Protein AF-A0A1F3LH14-F1 (afdb_monomer_lite)

Secondary structure (DSSP, 8-state):
-PPTTEEE-SS----GGGTT-EEEETT-S-EEEEEEEEETTEEEETT--S--B-TT--EEEE--EEEPPTTEEEEEEEESSSBPEEE-HHHHHHH-TT---EESS--EEEEEEE-TTS-EEEEEESEESS----EEEEEEPPPP--TTPPPSS-HHHHHHHHHHHHHHHHHHHSTTSSHHHHHHHHHHHHHHHHHHHHHHHHHHT--TTS---TT------S--HHHHTT---

Radius of gyration: 28.18 Å; chains: 1; bounding box: 80×40×72 Å

Structure (mmCIF, N/CA/C/O backbone):
data_AF-A0A1F3LH14-F1
#
_entry.id   AF-A0A1F3LH14-F1
#
loop_
_atom_site.group_PDB
_atom_site.id
_atom_site.type_symbol
_atom_site.label_atom_id
_atom_site.label_alt_id
_atom_site.label_comp_id
_atom_site.label_asym_id
_atom_site.label_entity_id
_atom_site.label_seq_id
_atom_site.pdbx_PDB_ins_code
_atom_site.Cartn_x
_atom_site.Cartn_y
_atom_site.Cartn_z
_atom_site.occupancy
_atom_site.B_iso_or_equiv
_atom_site.auth_seq_id
_atom_site.auth_comp_id
_atom_site.auth_asym_id
_atom_site.auth_atom_id
_atom_site.pdbx_PDB_model_num
ATOM 1 N N . MET A 1 1 ? -10.712 -23.145 33.047 1.00 44.19 1 MET A N 1
ATOM 2 C CA . MET A 1 1 ? -10.215 -21.808 33.429 1.00 44.19 1 MET A CA 1
ATOM 3 C C . MET A 1 1 ? -9.731 -21.157 32.157 1.00 44.19 1 MET A C 1
ATOM 5 O O . MET A 1 1 ? -8.928 -21.778 31.473 1.00 44.19 1 MET A O 1
ATOM 9 N N . ASN A 1 2 ? -10.246 -19.980 31.824 1.00 49.81 2 ASN A N 1
ATOM 10 C CA . ASN A 1 2 ? -9.770 -19.242 30.660 1.00 49.81 2 ASN A CA 1
ATOM 11 C C . ASN A 1 2 ? -8.384 -18.666 30.975 1.00 49.81 2 ASN A C 1
ATOM 13 O O . ASN A 1 2 ? -8.122 -18.280 32.116 1.00 49.81 2 ASN A O 1
ATOM 17 N N . ALA A 1 3 ? -7.484 -18.667 29.992 1.00 57.12 3 ALA A N 1
ATOM 18 C CA . ALA A 1 3 ? -6.148 -18.106 30.157 1.00 57.12 3 ALA A CA 1
ATOM 19 C C . ALA A 1 3 ? -6.234 -16.582 30.372 1.00 57.12 3 ALA A C 1
ATOM 21 O O . ALA A 1 3 ? -7.184 -15.936 29.914 1.00 57.12 3 ALA A O 1
ATOM 22 N N . ALA A 1 4 ? -5.248 -15.997 31.059 1.00 65.50 4 ALA A N 1
ATOM 23 C CA . ALA A 1 4 ? -5.100 -14.541 31.129 1.00 65.50 4 ALA A CA 1
ATOM 24 C C . ALA A 1 4 ? -5.158 -13.939 29.710 1.00 65.50 4 ALA A C 1
ATOM 26 O O . ALA A 1 4 ? -4.601 -14.515 28.778 1.00 65.50 4 ALA A O 1
ATOM 27 N N . GLY A 1 5 ? -5.889 -12.834 29.536 1.00 70.38 5 GLY A N 1
ATOM 28 C CA . GLY A 1 5 ? -6.085 -12.208 28.219 1.00 70.38 5 GLY A CA 1
ATOM 29 C C . GLY A 1 5 ? -7.280 -12.706 27.416 1.00 70.38 5 GLY A C 1
ATOM 30 O O . GLY A 1 5 ? -7.498 -12.231 26.304 1.00 70.38 5 GLY A O 1
ATOM 31 N N . THR A 1 6 ? -8.079 -13.620 27.965 1.00 83.94 6 THR A N 1
ATOM 32 C CA . THR A 1 6 ? -9.316 -14.060 27.313 1.00 83.94 6 THR A CA 1
ATOM 33 C C . THR A 1 6 ? -10.402 -12.993 27.422 1.00 83.94 6 THR A C 1
ATOM 35 O O . THR A 1 6 ? -10.721 -12.538 28.524 1.00 83.94 6 THR A O 1
ATOM 38 N N . VAL A 1 7 ? -11.020 -12.648 26.291 1.00 82.50 7 VAL A N 1
ATOM 39 C CA . VAL A 1 7 ? -12.193 -11.771 26.227 1.00 82.50 7 VAL A CA 1
ATOM 40 C C . VAL A 1 7 ? -13.410 -12.563 25.784 1.00 82.50 7 VAL A C 1
ATOM 42 O O . VAL A 1 7 ? -13.417 -13.144 24.701 1.00 82.50 7 VAL A O 1
ATOM 45 N N . THR A 1 8 ? -14.456 -12.547 26.616 1.00 86.00 8 THR A N 1
ATOM 46 C CA . THR A 1 8 ? -15.746 -13.165 26.287 1.00 86.00 8 THR A CA 1
ATOM 47 C C . THR A 1 8 ? -16.722 -12.109 25.769 1.00 86.00 8 THR A C 1
ATOM 49 O O . THR A 1 8 ? -17.137 -11.207 26.498 1.00 86.00 8 THR A O 1
ATOM 52 N N . GLY A 1 9 ? -17.090 -12.214 24.495 1.00 77.75 9 GLY A N 1
ATOM 53 C CA . GLY A 1 9 ? -18.024 -11.316 23.828 1.00 77.75 9 GLY A CA 1
ATOM 54 C C . GLY A 1 9 ? -19.474 -11.686 24.124 1.00 77.75 9 GLY A C 1
ATOM 55 O O . GLY A 1 9 ? -19.865 -12.842 23.993 1.00 77.75 9 GLY A O 1
ATOM 56 N N . VAL A 1 10 ? -20.287 -10.689 24.477 1.00 78.12 10 VAL A N 1
ATOM 57 C CA . VAL A 1 10 ? -21.748 -10.816 24.561 1.00 78.12 10 VAL A CA 1
ATOM 58 C C . VAL A 1 10 ? -22.343 -9.906 23.494 1.00 78.12 10 VAL A C 1
ATOM 60 O O . VAL A 1 10 ? -22.110 -8.703 23.518 1.00 78.12 10 VAL A O 1
ATOM 63 N N . GLY A 1 11 ? -23.063 -10.478 22.527 1.00 73.62 11 GLY A N 1
ATOM 64 C CA . GLY A 1 11 ? -23.679 -9.723 21.424 1.00 73.62 11 GLY A CA 1
ATOM 65 C C . GLY A 1 11 ? -22.763 -9.416 20.229 1.00 73.62 11 GLY A C 1
ATOM 66 O O . GLY A 1 11 ? -23.258 -8.984 19.194 1.00 73.62 11 GLY A O 1
ATOM 67 N N . THR A 1 12 ? -21.464 -9.707 20.318 1.00 79.12 12 THR A N 1
ATOM 68 C CA . THR A 1 12 ? -20.528 -9.649 19.182 1.00 79.12 12 THR A CA 1
ATOM 69 C C . THR A 1 12 ? -20.149 -11.061 18.770 1.00 79.12 12 THR A C 1
ATOM 71 O O . THR A 1 12 ? -19.721 -11.854 19.605 1.00 79.12 12 THR A O 1
ATOM 74 N N . THR A 1 13 ? -20.262 -11.361 17.477 1.00 87.00 13 THR A N 1
ATOM 75 C CA . THR A 1 13 ? -19.714 -12.595 16.904 1.00 87.00 13 THR A CA 1
ATOM 76 C C . THR A 1 13 ? -18.287 -12.324 16.444 1.00 87.00 13 THR A C 1
ATOM 78 O O . THR A 1 13 ? -18.076 -11.650 15.433 1.00 87.00 13 THR A O 1
ATOM 81 N N . PHE A 1 14 ? -17.301 -12.821 17.187 1.00 88.12 14 PHE A N 1
ATOM 82 C CA . PHE A 1 14 ? -15.911 -12.781 16.749 1.00 88.12 14 PHE A CA 1
ATOM 83 C C . PHE A 1 14 ? -15.700 -13.714 15.555 1.00 88.12 14 PHE A C 1
ATOM 85 O O . PHE A 1 14 ? -16.352 -14.754 15.422 1.00 88.12 14 PHE A O 1
ATOM 92 N N . THR A 1 15 ? -14.750 -13.360 14.696 1.00 89.00 15 THR A N 1
ATOM 93 C CA . THR A 1 15 ? -14.341 -14.180 13.552 1.00 89.00 15 THR A CA 1
ATOM 94 C C . THR A 1 15 ? -12.822 -14.280 13.497 1.00 89.00 15 THR A C 1
ATOM 96 O O . THR A 1 15 ? -12.115 -13.411 14.010 1.00 89.00 15 THR A O 1
ATOM 99 N N . SER A 1 16 ? -12.298 -15.309 12.829 1.00 86.38 16 SER A N 1
ATOM 100 C CA . SER A 1 16 ? -10.851 -15.471 12.619 1.00 86.38 16 SER A CA 1
ATOM 101 C C . SER A 1 16 ? -10.212 -14.276 11.897 1.00 86.38 16 SER A C 1
ATOM 103 O O . SER A 1 16 ? -9.054 -13.955 12.141 1.00 86.38 16 SER A O 1
ATOM 105 N N . ALA A 1 17 ? -10.981 -13.541 11.086 1.00 81.31 17 ALA A N 1
ATOM 106 C CA . ALA A 1 17 ? -10.546 -12.315 10.409 1.00 81.31 17 ALA A CA 1
ATOM 107 C C . ALA A 1 17 ? -10.342 -11.103 11.348 1.00 81.31 17 ALA A C 1
ATOM 109 O O . ALA A 1 17 ? -9.963 -10.015 10.895 1.00 81.31 17 ALA A O 1
ATOM 110 N N . MET A 1 18 ? -10.652 -11.247 12.639 1.00 82.88 18 MET A N 1
ATOM 111 C CA . MET A 1 18 ? -10.385 -10.230 13.658 1.00 82.88 18 MET A CA 1
ATOM 112 C C . MET A 1 18 ? -9.008 -10.379 14.311 1.00 82.88 18 MET A C 1
ATOM 114 O O . MET A 1 18 ? -8.564 -9.434 14.956 1.00 82.88 18 MET A O 1
ATOM 118 N N . VAL A 1 19 ? -8.313 -11.502 14.110 1.00 84.69 19 VAL A N 1
ATOM 119 C CA . VAL A 1 19 ? -6.920 -11.673 14.551 1.00 84.69 19 VAL A CA 1
ATOM 120 C C . VAL A 1 19 ? -6.024 -10.614 13.891 1.00 84.69 19 VAL A C 1
ATOM 122 O O . VAL A 1 19 ? -6.185 -10.299 12.709 1.00 84.69 19 VAL A O 1
ATOM 125 N N . GLY A 1 20 ? -5.123 -10.015 14.671 1.00 77.50 20 GLY A N 1
ATOM 126 C CA . GLY A 1 20 ? -4.257 -8.901 14.270 1.00 77.50 20 GLY A CA 1
ATOM 127 C C . GLY A 1 20 ? -4.924 -7.519 14.297 1.00 77.50 20 GLY A C 1
ATOM 128 O O . GLY A 1 20 ? -4.290 -6.517 13.960 1.00 77.50 20 GLY A O 1
ATOM 129 N N . ARG A 1 21 ? -6.207 -7.424 14.675 1.00 82.06 21 ARG A N 1
ATOM 130 C CA . ARG A 1 21 ? -6.846 -6.134 14.991 1.00 82.06 21 ARG A CA 1
ATOM 131 C C . ARG A 1 21 ? -6.502 -5.713 16.414 1.00 82.06 21 ARG A C 1
ATOM 133 O O . ARG A 1 21 ? -6.116 -6.537 17.233 1.00 82.06 21 ARG A O 1
ATOM 140 N N . TRP A 1 22 ? -6.685 -4.436 16.715 1.00 80.38 22 TRP A N 1
ATOM 141 C CA . TRP A 1 22 ? -6.493 -3.896 18.054 1.00 80.38 22 TRP A CA 1
ATOM 142 C C . TRP A 1 22 ? -7.828 -3.803 18.781 1.00 80.38 22 TRP A C 1
ATOM 144 O O . TRP A 1 22 ? -8.860 -3.483 18.191 1.00 80.38 22 TRP A O 1
ATOM 154 N N . MET A 1 23 ? -7.804 -4.096 20.073 1.00 80.69 23 MET A N 1
ATOM 155 C CA . MET A 1 23 ? -8.953 -4.053 20.956 1.00 80.69 23 MET A CA 1
ATOM 156 C C . MET A 1 23 ? -8.662 -3.136 22.136 1.00 80.69 23 MET A C 1
ATOM 158 O O . MET A 1 23 ? -7.618 -3.247 22.782 1.00 80.69 23 MET A O 1
ATOM 162 N N . ARG A 1 24 ? -9.616 -2.259 22.443 1.00 79.25 24 ARG A N 1
ATOM 163 C CA . ARG A 1 24 ? -9.658 -1.507 23.697 1.00 79.25 24 ARG A CA 1
ATOM 164 C C . ARG A 1 24 ? -10.790 -2.045 24.554 1.00 79.25 24 ARG A C 1
ATOM 166 O O . ARG A 1 24 ? -11.940 -2.062 24.121 1.00 79.25 24 ARG A O 1
ATOM 173 N N . VAL A 1 25 ? -10.461 -2.456 25.770 1.00 79.06 25 VAL A N 1
ATOM 174 C CA . VAL A 1 25 ? -11.436 -2.877 26.782 1.00 79.06 25 VAL A CA 1
ATOM 175 C C . VAL A 1 25 ? -11.836 -1.642 27.593 1.00 79.06 25 VAL A C 1
ATOM 177 O O . VAL A 1 25 ? -10.966 -0.854 27.941 1.00 79.06 25 VAL A O 1
ATOM 180 N N . TYR A 1 26 ? -13.125 -1.440 27.880 1.00 70.75 26 TYR A N 1
ATOM 181 C CA . TYR A 1 26 ? -13.679 -0.172 28.397 1.00 70.75 26 TYR A CA 1
ATOM 182 C C . TYR A 1 26 ? -12.970 0.418 29.628 1.00 70.75 26 TYR A C 1
ATOM 184 O O . TYR A 1 26 ? -12.845 1.633 29.728 1.00 70.75 26 TYR A O 1
ATOM 192 N N . TYR A 1 27 ? -12.479 -0.415 30.545 1.00 68.81 27 TYR A N 1
ATOM 193 C CA . TYR A 1 27 ? -11.768 0.035 31.749 1.00 68.81 27 TYR A CA 1
ATOM 194 C C . TYR A 1 27 ? -10.245 0.162 31.567 1.00 68.81 27 TYR A C 1
ATOM 196 O O . TYR A 1 27 ? -9.528 0.371 32.543 1.00 68.81 27 TYR A O 1
ATOM 204 N N . SER A 1 28 ? -9.735 0.008 30.344 1.00 69.69 28 SER A N 1
ATOM 205 C CA . SER A 1 28 ? -8.315 0.119 30.029 1.00 69.69 28 SER A CA 1
ATOM 206 C C . SER A 1 28 ? -8.067 1.195 28.975 1.00 69.69 28 SER A C 1
ATOM 208 O O . SER A 1 28 ? -8.684 1.227 27.906 1.00 69.69 28 SER A O 1
ATOM 210 N N . ASP A 1 29 ? -7.112 2.074 29.263 1.00 65.88 29 ASP A N 1
ATOM 211 C CA . ASP A 1 29 ? -6.549 2.989 28.266 1.00 65.88 29 ASP A CA 1
ATOM 212 C C . ASP A 1 29 ? -5.503 2.302 27.380 1.00 65.88 29 ASP A C 1
ATOM 214 O O . ASP A 1 29 ? -5.062 2.873 26.382 1.00 65.88 29 ASP A O 1
ATOM 218 N N . ALA A 1 30 ? -5.129 1.063 27.715 1.00 70.06 30 ALA A N 1
ATOM 219 C CA . ALA A 1 30 ? -4.245 0.251 26.903 1.00 70.06 30 ALA A CA 1
ATOM 220 C C . ALA A 1 30 ? -5.016 -0.468 25.787 1.00 70.06 30 ALA A C 1
ATOM 222 O O . ALA A 1 30 ? -6.167 -0.888 25.939 1.00 70.06 30 ALA A O 1
ATOM 223 N N . ILE A 1 31 ? -4.334 -0.614 24.655 1.00 76.12 31 ILE A N 1
ATOM 224 C CA . ILE A 1 31 ? -4.809 -1.336 23.480 1.00 76.12 31 ILE A CA 1
ATOM 225 C C . ILE A 1 31 ? -4.038 -2.642 23.361 1.00 76.12 31 ILE A C 1
ATOM 227 O O . ILE A 1 31 ? -2.836 -2.694 23.624 1.00 76.12 31 ILE A O 1
ATOM 231 N N . PHE A 1 32 ? -4.734 -3.693 22.954 1.00 79.94 32 PHE A N 1
ATOM 232 C CA . PHE A 1 32 ? -4.162 -5.026 22.858 1.00 79.94 32 PHE A CA 1
ATOM 233 C C . PHE A 1 32 ? -4.477 -5.616 21.495 1.00 79.94 32 PHE A C 1
ATOM 235 O O . PHE A 1 32 ? -5.596 -5.497 21.000 1.00 79.94 32 PHE A O 1
ATOM 242 N N . GLU A 1 33 ? -3.481 -6.233 20.876 1.00 83.12 33 GLU A N 1
ATOM 243 C CA . GLU A 1 33 ? -3.672 -6.962 19.628 1.00 83.12 33 GLU A CA 1
ATOM 244 C C . GLU A 1 33 ? -4.496 -8.226 19.910 1.00 83.12 33 GLU A C 1
ATOM 246 O O . GLU A 1 33 ? -4.251 -8.925 20.892 1.00 83.12 33 GLU A O 1
ATOM 251 N N . ILE A 1 34 ? -5.473 -8.532 19.063 1.00 86.56 34 ILE A N 1
ATOM 252 C CA . ILE A 1 34 ? -6.178 -9.813 19.079 1.00 86.56 34 ILE A CA 1
ATOM 253 C C . ILE A 1 34 ? -5.211 -10.867 18.539 1.00 86.56 34 ILE A C 1
ATOM 255 O O . ILE A 1 34 ? -4.911 -10.876 17.348 1.00 86.56 34 ILE A O 1
ATOM 259 N N . ASP A 1 35 ? -4.729 -11.743 19.412 1.00 89.00 35 ASP A N 1
ATOM 260 C CA . ASP A 1 35 ? -3.714 -12.751 19.103 1.00 89.00 35 ASP A CA 1
ATOM 261 C C . ASP A 1 35 ? -4.331 -14.015 18.505 1.00 89.00 35 ASP A C 1
ATOM 263 O O . ASP A 1 35 ? -3.910 -14.496 17.458 1.00 89.00 35 ASP A O 1
ATOM 267 N N . THR A 1 36 ? -5.369 -14.543 19.160 1.00 88.44 36 THR A N 1
ATOM 268 C CA . THR A 1 36 ? -5.982 -15.820 18.778 1.00 88.44 36 THR A CA 1
ATOM 269 C C . THR A 1 36 ? -7.502 -15.718 18.758 1.00 88.44 36 THR A C 1
ATOM 271 O O . THR A 1 36 ? -8.120 -15.156 19.662 1.00 88.44 36 THR A O 1
ATOM 274 N N . TYR A 1 37 ? -8.114 -16.296 17.722 1.00 89.69 37 TYR A N 1
ATOM 275 C CA . TYR A 1 37 ? -9.547 -16.567 17.671 1.00 89.69 37 TYR A CA 1
ATOM 276 C C . TYR A 1 37 ? -9.824 -17.950 18.264 1.00 89.69 37 TYR A C 1
ATOM 278 O O . TYR A 1 37 ? -9.394 -18.954 17.698 1.00 89.69 37 TYR A O 1
ATOM 286 N N . THR A 1 38 ? -10.540 -17.996 19.387 1.00 89.44 38 THR A N 1
ATOM 287 C CA . THR A 1 38 ? -10.850 -19.248 20.098 1.00 89.44 38 THR A CA 1
ATOM 288 C C . THR A 1 38 ? -12.257 -19.745 19.761 1.00 89.44 38 THR A C 1
ATOM 290 O O . THR A 1 38 ? -12.504 -20.947 19.711 1.00 89.44 38 THR A O 1
ATOM 293 N N . GLY A 1 39 ? -13.183 -18.829 19.473 1.00 88.06 39 GLY A N 1
ATOM 294 C CA . GLY A 1 39 ? -14.539 -19.148 19.042 1.00 88.06 39 GLY A CA 1
ATOM 295 C C . GLY A 1 39 ? -15.388 -17.899 18.825 1.00 88.06 39 GLY A C 1
ATOM 296 O O . GLY A 1 39 ? -14.959 -16.778 19.079 1.00 88.06 39 GLY A O 1
ATOM 297 N N . ALA A 1 40 ? -16.629 -18.079 18.368 1.00 88.44 40 ALA A N 1
ATOM 298 C CA . ALA A 1 40 ? -17.541 -16.973 18.050 1.00 88.44 40 ALA A CA 1
ATOM 299 C C . ALA A 1 40 ? -17.770 -15.992 19.217 1.00 88.44 40 ALA A C 1
ATOM 301 O O . ALA A 1 40 ? -18.090 -14.830 18.988 1.00 88.44 40 ALA A O 1
ATOM 302 N N . THR A 1 41 ? -17.583 -16.441 20.456 1.00 87.38 41 THR A N 1
ATOM 303 C CA . THR A 1 41 ? -17.760 -15.645 21.676 1.00 87.38 41 THR A CA 1
ATOM 304 C C . THR A 1 41 ? -16.455 -15.393 22.422 1.00 87.38 41 THR A C 1
ATOM 306 O O . THR A 1 41 ? -16.494 -14.778 23.482 1.00 87.38 41 THR A O 1
ATOM 309 N N . GLU A 1 42 ? -15.308 -15.856 21.915 1.00 87.94 42 GLU A N 1
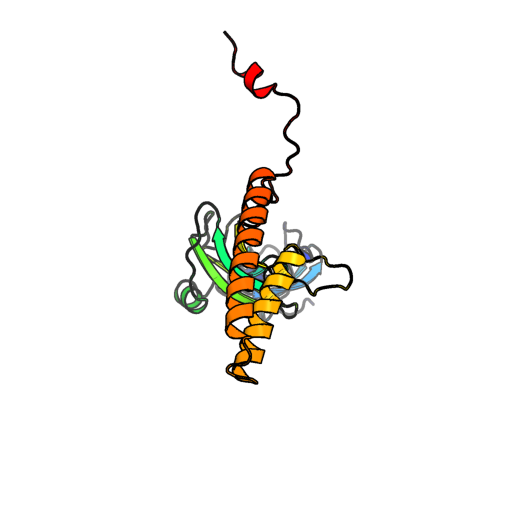ATOM 310 C CA . GLU A 1 42 ? -14.050 -15.826 22.661 1.00 87.94 42 GLU A CA 1
ATOM 311 C C . GLU A 1 42 ? -12.827 -15.554 21.777 1.00 87.94 42 GLU A C 1
ATOM 313 O O . GLU A 1 42 ? -12.606 -16.202 20.750 1.00 87.94 42 GLU A O 1
ATOM 318 N N . ILE A 1 43 ? -12.002 -14.608 22.219 1.00 89.56 43 ILE A N 1
ATOM 319 C CA . ILE A 1 43 ? -10.705 -14.270 21.625 1.00 89.56 43 ILE A CA 1
ATOM 320 C C . ILE A 1 43 ? -9.655 -14.096 22.723 1.00 89.56 43 ILE A C 1
ATOM 322 O O . ILE A 1 43 ? -9.988 -13.801 23.873 1.00 89.56 43 ILE A O 1
ATOM 326 N N . LEU A 1 44 ? -8.386 -14.234 22.353 1.00 89.06 44 LEU A N 1
ATOM 327 C CA . LEU A 1 44 ? -7.244 -14.002 23.229 1.00 89.06 44 LEU A CA 1
ATOM 328 C C . LEU A 1 44 ? -6.504 -12.729 22.813 1.00 89.06 44 LEU A C 1
ATOM 330 O O . LEU A 1 44 ? -6.231 -12.526 21.630 1.00 89.06 44 LEU A O 1
ATOM 334 N N . LEU A 1 45 ? -6.163 -11.890 23.787 1.00 86.31 45 LEU A N 1
ATOM 335 C CA . LEU A 1 45 ? -5.383 -10.672 23.595 1.00 86.31 45 LEU A CA 1
ATOM 336 C C . LEU A 1 45 ? -3.890 -10.913 23.825 1.00 86.31 45 LEU A C 1
ATOM 338 O O . LEU A 1 45 ? -3.477 -11.477 24.839 1.00 86.31 45 LEU A O 1
ATOM 342 N N . LYS A 1 46 ? -3.068 -10.404 22.911 1.00 83.62 46 LYS A N 1
ATOM 343 C CA . LYS A 1 46 ? -1.612 -10.426 23.007 1.00 83.62 46 LYS A CA 1
ATOM 344 C C . LYS A 1 46 ? -1.147 -9.510 24.125 1.00 83.62 46 LYS A C 1
ATOM 346 O O . LYS A 1 46 ? -1.612 -8.377 24.237 1.00 83.62 46 LYS A O 1
ATOM 351 N N . ASN A 1 47 ? -0.179 -9.974 24.911 1.00 72.94 47 ASN A N 1
ATOM 352 C CA . ASN A 1 47 ? 0.429 -9.215 26.008 1.00 72.94 47 ASN A CA 1
ATOM 353 C C . ASN A 1 47 ? -0.568 -8.717 27.080 1.00 72.94 47 ASN A C 1
ATOM 355 O O . ASN A 1 47 ? -0.195 -7.890 27.911 1.00 72.94 47 ASN A O 1
ATOM 359 N N . TRP A 1 48 ? -1.811 -9.220 27.110 1.00 76.88 48 TRP A N 1
ATOM 360 C CA . TRP A 1 48 ? -2.711 -8.992 28.238 1.00 76.88 48 TRP A CA 1
ATOM 361 C C . TRP A 1 48 ? -2.386 -9.996 29.339 1.00 76.88 48 TRP A C 1
ATOM 363 O O . TRP A 1 48 ? -2.726 -11.173 29.262 1.00 76.88 48 TRP A O 1
ATOM 373 N N . THR A 1 49 ? -1.734 -9.519 30.392 1.00 66.38 49 THR A N 1
ATOM 374 C CA . THR A 1 49 ? -1.396 -10.333 31.567 1.00 66.38 49 THR A CA 1
ATOM 375 C C . THR A 1 49 ? -2.417 -10.201 32.701 1.00 66.38 49 THR A C 1
ATOM 377 O O . THR A 1 49 ? -2.205 -10.753 33.776 1.00 66.38 49 THR A O 1
ATOM 380 N N . GLY A 1 50 ? -3.493 -9.434 32.498 1.00 64.94 50 GLY A N 1
ATOM 381 C CA . GLY A 1 50 ? -4.554 -9.234 33.485 1.00 64.94 50 GLY A CA 1
ATOM 382 C C . GLY A 1 50 ? -5.555 -10.392 33.562 1.00 64.94 50 GLY A C 1
ATOM 383 O O . GLY A 1 50 ? -5.483 -11.364 32.806 1.00 64.94 50 GLY A O 1
ATOM 384 N N . GLU A 1 51 ? -6.527 -10.253 34.464 1.00 69.62 51 GLU A N 1
ATOM 385 C CA . GLU A 1 51 ? -7.638 -11.197 34.629 1.00 69.62 51 GLU A CA 1
ATOM 386 C C . GLU A 1 51 ? -8.479 -11.339 33.348 1.00 69.62 51 GLU A C 1
ATOM 388 O O . GLU A 1 51 ? -8.420 -10.503 32.439 1.00 69.62 51 GLU A O 1
ATOM 393 N N . VAL A 1 52 ? -9.257 -12.423 33.282 1.00 69.56 52 VAL A N 1
ATOM 394 C CA . VAL A 1 52 ? -10.236 -12.670 32.215 1.00 69.56 52 VAL A CA 1
ATOM 395 C C . VAL A 1 52 ? -11.196 -11.485 32.142 1.00 69.56 52 VAL A C 1
ATOM 397 O O . VAL A 1 52 ? -11.788 -11.098 33.150 1.00 69.56 52 VAL A O 1
ATOM 400 N N . VAL A 1 53 ? -11.377 -10.920 30.948 1.00 72.62 53 VAL A N 1
ATOM 401 C CA . VAL A 1 53 ? -12.342 -9.837 30.749 1.00 72.62 53 VAL A CA 1
ATOM 402 C C . VAL A 1 53 ? -13.745 -10.425 30.874 1.00 72.62 53 VAL A C 1
ATOM 404 O O . VAL A 1 53 ? -14.150 -11.269 30.068 1.00 72.62 53 VAL A O 1
ATOM 407 N N . ALA A 1 54 ? -14.471 -9.998 31.910 1.00 73.25 54 ALA A N 1
ATOM 408 C CA . ALA A 1 54 ? -15.790 -10.521 32.238 1.00 73.25 54 ALA A CA 1
ATOM 409 C C . ALA A 1 54 ? -16.772 -10.351 31.070 1.00 73.25 54 ALA A C 1
ATOM 411 O O . ALA A 1 54 ? -16.754 -9.338 30.360 1.00 73.25 54 ALA A O 1
ATOM 412 N N . ALA A 1 55 ? -17.663 -11.330 30.906 1.00 77.12 55 ALA A N 1
ATOM 413 C CA . ALA A 1 55 ? -18.711 -11.271 29.897 1.00 77.12 55 ALA A CA 1
ATOM 414 C C . ALA A 1 55 ? -19.576 -10.012 30.090 1.00 77.12 55 ALA A C 1
ATOM 416 O O . ALA 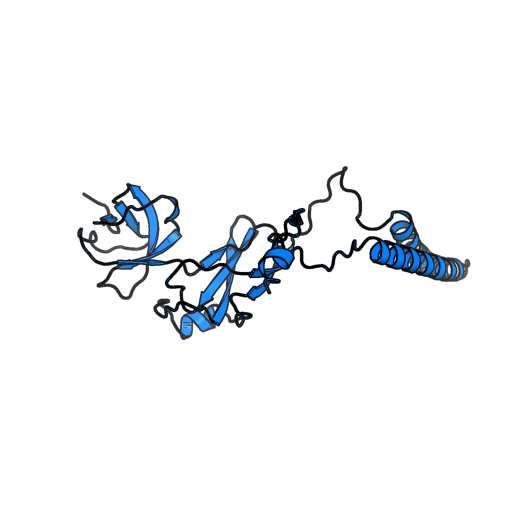A 1 55 ? -19.930 -9.656 31.213 1.00 77.12 55 ALA A O 1
ATOM 417 N N . GLY A 1 56 ? -19.908 -9.334 28.990 1.00 75.44 56 GLY A N 1
ATOM 418 C CA . GLY A 1 56 ? -20.686 -8.089 29.014 1.00 75.44 56 GLY A CA 1
ATOM 419 C C . GLY A 1 56 ? -19.859 -6.816 29.220 1.00 75.44 56 GLY A C 1
ATOM 420 O O . GLY A 1 56 ? -20.419 -5.724 29.198 1.00 75.44 56 GLY A O 1
ATOM 421 N N . THR A 1 57 ? -18.536 -6.927 29.372 1.00 81.69 57 THR A N 1
ATOM 422 C CA . THR A 1 57 ? -17.648 -5.760 29.346 1.00 81.69 57 THR A CA 1
ATOM 423 C C . THR A 1 57 ? -17.691 -5.101 27.969 1.00 81.69 57 THR A C 1
ATOM 425 O O . THR A 1 57 ? -17.471 -5.762 26.955 1.00 81.69 57 THR A O 1
ATOM 428 N N . SER A 1 58 ? -17.928 -3.790 27.930 1.00 81.38 58 SER A N 1
ATOM 429 C CA . SER A 1 58 ? -17.856 -3.006 26.697 1.00 81.38 58 SER A CA 1
ATOM 430 C C . SER A 1 58 ? -16.428 -2.979 26.149 1.00 81.38 58 SER A C 1
ATOM 432 O O . SER A 1 58 ? -15.451 -2.868 26.892 1.00 81.38 58 SER A O 1
ATOM 434 N N . TYR A 1 59 ? -16.290 -3.037 24.834 1.00 81.19 59 TYR A N 1
ATOM 435 C CA . TYR A 1 59 ? -15.004 -2.925 24.161 1.00 81.19 59 TYR A CA 1
ATOM 436 C C . TYR A 1 59 ? -15.183 -2.353 22.762 1.00 81.19 59 TYR A C 1
ATOM 438 O O . TYR A 1 59 ? -16.280 -2.371 22.202 1.00 81.19 59 TYR A O 1
ATOM 446 N N . SER A 1 60 ? -14.075 -1.915 22.179 1.00 78.31 60 SER A N 1
ATOM 447 C CA . SER A 1 60 ? -14.000 -1.489 20.787 1.00 78.31 60 SER A CA 1
ATOM 448 C C . SER A 1 60 ? -12.917 -2.287 20.079 1.00 78.31 60 SER A C 1
ATOM 450 O O . SER A 1 60 ? -11.806 -2.401 20.594 1.00 78.31 60 SER A O 1
ATOM 452 N N . ILE A 1 61 ? -13.226 -2.820 18.896 1.00 77.81 61 ILE A N 1
ATOM 453 C CA . ILE A 1 61 ? -12.254 -3.470 18.010 1.00 77.81 61 ILE A CA 1
ATOM 454 C C . ILE A 1 61 ? -12.038 -2.552 16.818 1.00 77.81 61 ILE A C 1
ATOM 456 O O . ILE A 1 61 ? -12.997 -2.152 16.159 1.00 77.81 61 ILE A O 1
ATOM 460 N N . PHE A 1 62 ? -10.789 -2.240 16.516 1.00 76.31 62 PHE A N 1
ATOM 461 C CA . PHE A 1 62 ? -10.430 -1.355 15.421 1.00 76.31 62 PHE A CA 1
ATOM 462 C C . PHE A 1 62 ? -9.123 -1.800 14.773 1.00 76.31 62 PHE A C 1
ATOM 464 O O . PHE A 1 62 ? -8.356 -2.600 15.308 1.00 76.31 62 PHE A O 1
ATOM 471 N N . LYS A 1 63 ? -8.884 -1.307 13.562 1.00 77.62 63 LYS A N 1
ATOM 472 C CA . LYS A 1 63 ? -7.663 -1.568 12.808 1.00 77.62 63 LYS A CA 1
ATOM 473 C C . LYS A 1 63 ? -6.982 -0.234 12.544 1.00 77.62 63 LYS A C 1
ATOM 475 O O . LYS A 1 63 ? -7.604 0.685 12.021 1.00 77.62 63 LYS A O 1
ATOM 480 N N . THR A 1 64 ? -5.726 -0.125 12.948 1.00 80.06 64 THR A N 1
ATOM 481 C CA . THR A 1 64 ? -4.918 1.087 12.761 1.00 80.06 64 THR A CA 1
ATOM 482 C C . THR A 1 64 ? -3.972 0.923 11.580 1.00 80.06 64 THR A C 1
ATOM 484 O O . THR A 1 64 ? -3.852 1.825 10.758 1.00 80.06 64 THR A O 1
ATOM 487 N N . ILE A 1 65 ? -3.378 -0.265 11.447 1.00 86.94 65 ILE A N 1
ATOM 488 C CA . ILE A 1 65 ? -2.439 -0.621 10.385 1.00 86.94 65 ILE A CA 1
ATOM 489 C C . ILE A 1 65 ? -3.138 -1.485 9.335 1.00 86.94 65 ILE A C 1
ATOM 491 O O . ILE A 1 65 ? -3.740 -2.514 9.643 1.00 86.94 65 ILE A O 1
ATOM 495 N N . TYR A 1 66 ? -3.024 -1.074 8.081 1.00 88.25 66 TYR A N 1
ATOM 496 C CA . TYR A 1 66 ? -3.616 -1.671 6.896 1.00 88.25 66 TYR A CA 1
ATOM 497 C C . TYR A 1 66 ? -2.514 -2.143 5.951 1.00 88.25 66 TYR A C 1
ATOM 499 O O . TYR A 1 66 ? -1.415 -1.596 5.941 1.00 88.25 66 TYR A O 1
ATOM 507 N N . ASN A 1 67 ? -2.817 -3.166 5.156 1.00 89.94 67 ASN A N 1
ATOM 508 C CA . ASN A 1 67 ? -1.930 -3.617 4.092 1.00 89.94 67 ASN A CA 1
ATOM 509 C C . ASN A 1 67 ? -2.325 -2.886 2.808 1.00 89.94 67 ASN A C 1
ATOM 511 O O . ASN A 1 67 ? -3.516 -2.791 2.506 1.00 89.94 67 ASN A O 1
ATOM 515 N N . ALA A 1 68 ? -1.339 -2.393 2.067 1.00 89.88 68 ALA A N 1
ATOM 516 C CA . ALA A 1 68 ? -1.533 -2.005 0.679 1.00 89.88 68 ALA A CA 1
ATOM 517 C C . ALA A 1 68 ? -1.753 -3.252 -0.191 1.00 89.88 68 ALA A C 1
ATOM 519 O O . ALA A 1 68 ? -1.564 -4.386 0.264 1.00 89.88 68 ALA A O 1
ATOM 520 N N . ASP A 1 69 ? -2.129 -3.038 -1.450 1.00 86.25 69 ASP A N 1
ATOM 521 C CA . ASP A 1 69 ? -2.145 -4.122 -2.428 1.00 86.25 69 ASP A CA 1
ATOM 522 C C . ASP A 1 69 ? -0.739 -4.744 -2.548 1.00 86.25 69 ASP A C 1
ATOM 524 O O . ASP A 1 69 ? 0.277 -4.041 -2.539 1.00 86.25 69 ASP A O 1
ATOM 528 N N . ALA A 1 70 ? -0.672 -6.074 -2.639 1.00 84.94 70 ALA A N 1
ATOM 529 C CA . ALA A 1 70 ? 0.584 -6.813 -2.733 1.00 84.94 70 ALA A CA 1
ATOM 530 C C . ALA A 1 70 ? 1.395 -6.456 -3.990 1.00 84.94 70 ALA A C 1
ATOM 532 O O . ALA A 1 70 ? 2.617 -6.657 -3.993 1.00 84.94 70 ALA A O 1
ATOM 533 N N . LEU A 1 71 ? 0.727 -5.909 -5.013 1.00 83.12 71 LEU A N 1
ATOM 534 C CA . LEU A 1 71 ? 1.335 -5.387 -6.228 1.00 83.12 71 LEU A CA 1
ATOM 535 C C . LEU A 1 71 ? 2.207 -4.160 -5.971 1.00 83.12 71 LEU A C 1
ATOM 537 O O . LEU A 1 71 ? 3.150 -3.960 -6.725 1.00 83.12 71 LEU A O 1
ATOM 541 N N . PHE A 1 72 ? 1.958 -3.350 -4.938 1.00 83.44 72 PHE A N 1
ATOM 542 C CA . PHE A 1 72 ? 2.771 -2.157 -4.686 1.00 83.44 72 PHE A CA 1
ATOM 543 C C . PHE A 1 72 ? 4.168 -2.517 -4.172 1.00 83.44 72 PHE A C 1
ATOM 545 O O . PHE A 1 72 ? 4.332 -3.235 -3.184 1.00 83.44 72 PHE A O 1
ATOM 552 N N . GLY A 1 73 ? 5.186 -1.985 -4.847 1.00 82.12 73 GLY A N 1
ATOM 553 C CA . GLY A 1 73 ? 6.580 -1.976 -4.407 1.00 82.12 73 GLY A CA 1
ATOM 554 C C . GLY A 1 73 ? 6.931 -0.699 -3.649 1.00 82.12 73 GLY A C 1
ATOM 555 O O . GLY A 1 73 ? 7.772 -0.735 -2.755 1.00 82.12 73 GLY A O 1
ATOM 556 N N . GLU A 1 74 ? 6.243 0.403 -3.956 1.00 86.38 74 GLU A N 1
ATOM 557 C CA . GLU A 1 74 ? 6.357 1.684 -3.257 1.00 86.38 74 GLU A CA 1
ATOM 558 C C . GLU A 1 74 ? 4.980 2.351 -3.165 1.00 86.38 74 GLU A C 1
ATOM 560 O O . GLU A 1 74 ? 4.182 2.257 -4.096 1.00 86.38 74 GLU A O 1
ATOM 565 N N . LEU A 1 75 ? 4.708 3.041 -2.052 1.00 89.44 75 LEU A N 1
ATOM 566 C CA . LEU A 1 75 ? 3.465 3.784 -1.823 1.00 89.44 75 LEU A CA 1
ATOM 567 C C . LEU A 1 75 ? 3.772 5.283 -1.709 1.00 89.44 75 LEU A C 1
ATOM 569 O O . LEU A 1 75 ? 4.522 5.711 -0.819 1.00 89.44 75 LEU A O 1
ATOM 573 N N . HIS A 1 76 ? 3.203 6.073 -2.616 1.00 88.94 76 HIS A N 1
ATOM 574 C CA . HIS A 1 76 ? 3.427 7.514 -2.700 1.00 88.94 76 HIS A CA 1
ATOM 575 C C . HIS A 1 76 ? 2.366 8.286 -1.940 1.00 88.94 76 HIS A C 1
ATOM 577 O O . HIS A 1 76 ? 2.749 9.092 -1.093 1.00 88.94 76 HIS A O 1
ATOM 583 N N . ASP A 1 77 ? 1.090 7.974 -2.182 1.00 91.69 77 ASP A N 1
ATOM 584 C CA . ASP A 1 77 ? -0.053 8.659 -1.587 1.00 91.69 77 ASP A CA 1
ATOM 585 C C . ASP A 1 77 ? -1.230 7.718 -1.314 1.00 91.69 77 ASP A C 1
ATOM 587 O O . ASP A 1 77 ? -1.385 6.653 -1.915 1.00 91.69 77 ASP A O 1
ATOM 591 N N . ILE A 1 78 ? -2.067 8.143 -0.369 1.00 92.44 78 ILE A N 1
ATOM 592 C CA . ILE A 1 78 ? -3.335 7.502 -0.027 1.00 92.44 78 ILE A CA 1
ATOM 593 C C . ILE A 1 78 ? -4.417 8.567 -0.102 1.00 92.44 78 ILE A C 1
ATOM 595 O O . ILE A 1 78 ? -4.282 9.642 0.480 1.00 92.44 78 ILE A O 1
ATOM 599 N N . ILE A 1 79 ? -5.501 8.264 -0.800 1.00 91.19 79 ILE A N 1
ATOM 600 C CA . ILE A 1 79 ? -6.588 9.190 -1.089 1.00 91.19 79 ILE A CA 1
ATOM 601 C C . ILE A 1 79 ? -7.883 8.598 -0.542 1.00 91.19 79 ILE A C 1
ATOM 603 O O . ILE A 1 79 ? -8.244 7.466 -0.855 1.00 91.19 79 ILE A O 1
ATOM 607 N N . TYR A 1 80 ? -8.608 9.377 0.258 1.00 88.25 80 TYR A N 1
ATOM 608 C CA . TYR A 1 80 ? -9.990 9.062 0.620 1.00 88.25 80 TYR A CA 1
ATOM 609 C C . TYR A 1 80 ? -10.944 9.888 -0.256 1.00 88.25 80 TYR A C 1
ATOM 611 O O . TYR A 1 80 ? -11.182 9.558 -1.416 1.00 88.25 80 TYR A O 1
ATOM 619 N N . GLN A 1 81 ? -11.430 11.010 0.276 1.00 87.25 81 GLN A N 1
ATOM 620 C CA . GLN A 1 81 ? -12.092 12.074 -0.487 1.00 87.25 81 GLN A CA 1
ATOM 621 C C . GLN A 1 81 ? -11.079 13.101 -1.006 1.00 87.25 81 GLN A C 1
ATOM 623 O O . GLN A 1 81 ? -11.271 13.703 -2.056 1.00 87.25 81 GLN A O 1
ATOM 628 N N . MET A 1 82 ? -9.988 13.278 -0.261 1.00 86.75 82 MET A N 1
ATOM 629 C CA . MET A 1 82 ? -8.836 14.100 -0.610 1.00 86.75 82 MET A CA 1
ATOM 630 C C . MET A 1 82 ? -7.556 13.316 -0.284 1.00 86.75 82 MET A C 1
ATOM 632 O O . MET A 1 82 ? -7.623 12.368 0.513 1.00 86.75 82 MET A O 1
ATOM 636 N N . PRO A 1 83 ? -6.402 13.697 -0.860 1.00 91.56 83 PRO A N 1
ATOM 637 C CA . PRO A 1 83 ? -5.117 13.126 -0.479 1.00 91.56 83 PRO A CA 1
ATOM 638 C C . PRO A 1 83 ? -4.864 13.286 1.022 1.00 91.56 83 PRO A C 1
ATOM 640 O O . PRO A 1 83 ? -4.955 14.388 1.576 1.00 91.56 83 PRO A O 1
ATOM 643 N N . LEU A 1 84 ? -4.559 12.173 1.683 1.00 95.12 84 LEU A N 1
ATOM 644 C CA . LEU A 1 84 ? -4.172 12.149 3.083 1.00 95.12 84 LEU A CA 1
ATOM 645 C C . LEU A 1 84 ? -2.747 12.680 3.219 1.00 95.12 84 LEU A C 1
ATOM 647 O O . LEU A 1 84 ? -1.861 12.385 2.417 1.00 95.12 84 LEU A O 1
ATOM 651 N N . LYS A 1 85 ? -2.482 13.431 4.283 1.00 96.38 85 LYS A N 1
ATOM 652 C CA . LYS A 1 85 ? -1.151 13.986 4.526 1.00 96.38 85 LYS A CA 1
ATOM 653 C C . LYS A 1 85 ? -0.217 12.893 5.032 1.00 96.38 85 LYS A C 1
ATOM 655 O O . LYS A 1 85 ? -0.452 12.302 6.084 1.00 96.38 85 LYS A O 1
ATOM 660 N N . LYS A 1 86 ? 0.888 12.668 4.324 1.00 95.50 86 LYS A N 1
ATOM 661 C CA . LYS A 1 86 ? 1.929 11.739 4.772 1.00 95.50 86 LYS A CA 1
ATOM 662 C C . LYS A 1 86 ? 2.628 12.269 6.029 1.00 95.50 86 LYS A C 1
ATOM 664 O O . LYS A 1 86 ? 3.128 13.397 6.058 1.00 95.50 86 LYS A O 1
ATOM 669 N N . LYS A 1 87 ? 2.685 11.443 7.070 1.00 95.62 87 LYS A N 1
ATOM 670 C CA . LYS A 1 87 ? 3.333 11.676 8.3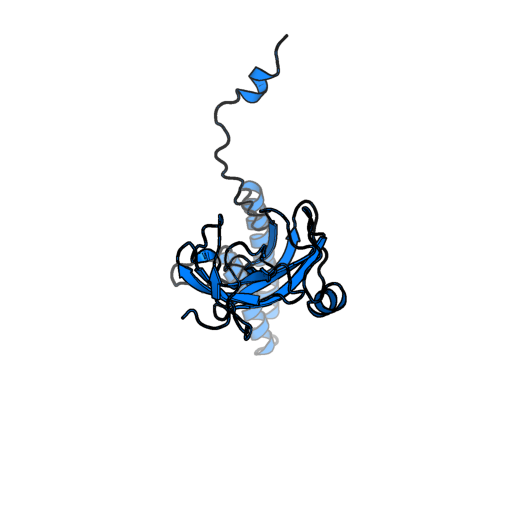66 1.00 95.62 87 LYS A CA 1
ATOM 671 C C . LYS A 1 87 ? 4.233 10.496 8.727 1.00 95.62 87 LYS A C 1
ATOM 673 O O . LYS A 1 87 ? 4.262 9.470 8.051 1.00 95.62 87 LYS A O 1
ATOM 678 N N . SER A 1 88 ? 5.007 10.652 9.797 1.00 90.38 88 SER A N 1
ATOM 679 C CA . SER A 1 88 ? 5.811 9.565 10.353 1.00 90.38 88 SER A CA 1
ATOM 680 C C . SER A 1 88 ? 5.055 8.821 11.453 1.00 90.38 88 SER A C 1
ATOM 682 O O . SER A 1 88 ? 4.252 9.405 12.177 1.00 90.38 88 SER A O 1
ATOM 684 N N . GLN A 1 89 ? 5.390 7.547 11.656 1.00 87.88 89 GLN A N 1
ATOM 685 C CA . GLN A 1 89 ? 4.930 6.765 12.812 1.00 87.88 89 GLN A CA 1
ATOM 686 C C . GLN A 1 89 ? 5.24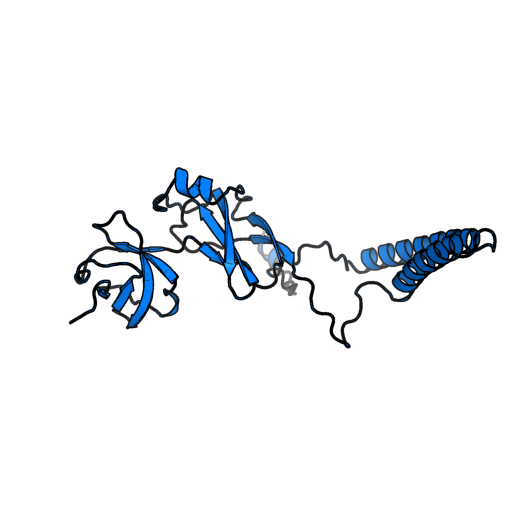7 7.457 14.147 1.00 87.88 89 GLN A C 1
ATOM 688 O O . GLN A 1 89 ? 4.422 7.502 15.055 1.00 87.88 89 GLN A O 1
ATOM 693 N N . SER A 1 90 ? 6.422 8.089 14.255 1.00 83.88 90 SER A N 1
ATOM 694 C CA . SER A 1 90 ? 6.792 8.860 15.448 1.00 83.88 90 SER A CA 1
ATOM 695 C C . SER A 1 90 ? 5.857 10.047 15.698 1.00 83.88 90 SER A C 1
ATOM 697 O O . SER A 1 90 ? 5.587 10.368 16.853 1.00 83.88 90 SER A O 1
ATOM 699 N N . TYR A 1 91 ? 5.343 10.688 14.642 1.00 89.75 91 TYR A N 1
ATOM 700 C CA . TYR A 1 91 ? 4.364 11.762 14.783 1.00 89.75 91 TYR A CA 1
ATOM 701 C C . TYR A 1 91 ? 3.057 11.238 15.384 1.00 89.75 91 TYR A C 1
ATOM 703 O O . TYR A 1 91 ? 2.597 11.793 16.379 1.00 89.75 91 TYR A O 1
ATOM 711 N N . PHE A 1 92 ? 2.517 10.130 14.867 1.00 88.31 92 PHE A N 1
ATOM 712 C CA . PHE A 1 92 ? 1.322 9.511 15.445 1.00 88.31 92 PHE A CA 1
ATOM 713 C C . PHE A 1 92 ? 1.554 9.043 16.883 1.00 88.31 92 PHE A C 1
ATOM 715 O O . PHE A 1 92 ? 0.724 9.302 17.745 1.00 88.31 92 PHE A O 1
ATOM 722 N N . ASN A 1 93 ? 2.719 8.469 17.192 1.00 84.25 93 ASN A N 1
ATOM 723 C CA . ASN A 1 93 ? 3.060 8.054 18.557 1.00 84.25 93 ASN A CA 1
ATOM 724 C C . ASN A 1 93 ? 3.173 9.217 19.549 1.00 84.25 93 ASN A C 1
ATOM 726 O O . ASN A 1 93 ? 3.029 8.991 20.743 1.00 84.25 93 ASN A O 1
ATOM 730 N N . LYS A 1 94 ? 3.438 10.443 19.083 1.00 85.75 94 LYS A N 1
ATOM 731 C CA . LYS A 1 94 ? 3.428 11.647 19.929 1.00 85.75 94 LYS A CA 1
ATOM 732 C C . LYS A 1 94 ? 2.038 12.262 20.043 1.00 85.75 94 LYS A C 1
ATOM 734 O O . LYS A 1 94 ? 1.684 12.747 21.110 1.00 85.75 94 LYS A O 1
ATOM 739 N N . LEU A 1 95 ? 1.298 12.288 18.936 1.00 88.06 95 LEU A N 1
ATOM 740 C CA . LEU A 1 95 ? -0.020 12.909 18.852 1.00 88.06 95 LEU A CA 1
ATOM 741 C C . LEU A 1 95 ? -1.082 12.078 19.575 1.00 88.06 95 LEU A C 1
ATOM 743 O O . LEU A 1 95 ? -1.900 12.619 20.309 1.00 88.06 95 LEU A O 1
ATOM 747 N N . ASP A 1 96 ? -1.064 10.772 19.338 1.00 84.06 96 ASP A N 1
ATOM 748 C CA . ASP A 1 96 ? -2.094 9.842 19.772 1.00 84.06 96 ASP A CA 1
ATOM 749 C C . ASP A 1 96 ? -1.482 8.454 20.046 1.00 84.06 96 ASP A C 1
ATOM 751 O O . ASP A 1 96 ? -1.661 7.520 19.259 1.00 84.06 96 ASP A O 1
ATOM 755 N N . PRO A 1 97 ? -0.702 8.295 21.136 1.00 78.62 97 PRO A N 1
ATOM 756 C CA . PRO A 1 97 ? 0.028 7.057 21.426 1.00 78.62 97 PRO A CA 1
ATOM 757 C C . PRO A 1 97 ? -0.871 5.815 21.494 1.00 78.62 97 PRO A C 1
ATOM 759 O O . PRO A 1 97 ? -0.445 4.727 21.120 1.00 78.62 97 PRO A O 1
ATOM 762 N N . SER A 1 98 ? -2.111 5.986 21.955 1.00 74.56 98 SER A N 1
ATOM 763 C CA . SER A 1 98 ? -3.114 4.931 22.129 1.00 74.56 98 SER A CA 1
ATOM 764 C C . SER A 1 98 ? -4.145 4.865 20.997 1.00 74.56 98 SER A C 1
ATOM 766 O O . SER A 1 98 ? -5.051 4.034 21.060 1.00 74.56 98 SER A O 1
ATOM 768 N N . ARG A 1 99 ? -3.999 5.691 19.949 1.00 80.19 99 ARG A N 1
ATOM 769 C CA . ARG A 1 99 ? -4.872 5.725 18.760 1.00 80.19 99 ARG A CA 1
ATOM 770 C C . ARG A 1 99 ? -6.355 5.909 19.110 1.00 80.19 99 ARG A C 1
ATOM 772 O O . ARG A 1 99 ? -7.226 5.235 18.565 1.00 80.19 99 ARG A O 1
ATOM 779 N N . LEU A 1 100 ? -6.634 6.810 20.053 1.00 77.69 100 LEU A N 1
ATOM 780 C CA . LEU A 1 100 ? -7.973 7.113 20.563 1.00 77.69 100 LEU A CA 1
ATOM 781 C C . LEU A 1 100 ? -8.746 8.097 19.695 1.00 77.69 100 LEU A C 1
ATOM 783 O O . LEU A 1 100 ? -9.971 8.177 19.805 1.00 77.69 100 LEU A O 1
ATOM 787 N N . SER A 1 101 ? -8.052 8.875 18.868 1.00 84.69 101 SER A N 1
ATOM 788 C CA . SER A 1 101 ? -8.710 9.783 17.949 1.00 84.69 101 SER A CA 1
ATOM 789 C C . SER A 1 101 ? -9.399 8.965 16.868 1.00 84.69 101 SER A C 1
ATOM 791 O O . SER A 1 101 ? -8.758 8.257 16.088 1.00 84.69 101 SER A O 1
ATOM 793 N N . THR A 1 102 ? -10.724 9.065 16.835 1.00 85.12 102 THR A N 1
ATOM 794 C CA . THR A 1 102 ? -11.564 8.401 15.841 1.00 85.12 102 THR A CA 1
ATOM 795 C C . THR A 1 102 ? -12.326 9.439 15.028 1.00 85.12 102 THR A C 1
ATOM 797 O O . THR A 1 102 ? -12.634 10.526 15.520 1.00 85.12 102 THR A O 1
ATOM 800 N N . GLY A 1 103 ? -12.625 9.122 13.772 1.00 83.50 103 GLY A N 1
ATOM 801 C CA . GLY A 1 103 ? -13.388 10.004 12.894 1.00 83.50 103 GLY A CA 1
ATOM 802 C C . GLY A 1 103 ? -13.862 9.284 11.640 1.00 83.50 103 GLY A C 1
ATOM 803 O O . GLY A 1 103 ? -13.290 8.278 11.245 1.00 83.50 103 GLY A O 1
ATOM 804 N N . SER A 1 104 ? -14.912 9.786 10.993 1.00 83.00 104 SER A N 1
ATOM 805 C CA . SER A 1 104 ? -15.406 9.220 9.725 1.00 83.00 104 SER A CA 1
ATOM 806 C C . SER A 1 104 ? -14.506 9.543 8.527 1.00 83.00 104 SER A C 1
ATOM 808 O O . SER A 1 104 ? -14.617 8.900 7.486 1.00 83.00 104 SER A O 1
ATOM 810 N N . SER A 1 105 ? -13.632 10.542 8.668 1.00 88.81 105 SER A N 1
ATOM 811 C CA . SER A 1 105 ? -12.768 11.042 7.601 1.00 88.81 105 SER A CA 1
ATOM 812 C C . SER A 1 105 ? -11.321 11.105 8.096 1.00 88.81 105 SER A C 1
ATOM 814 O O . SER A 1 105 ? -10.988 12.036 8.834 1.00 88.81 105 SER A O 1
ATOM 816 N N . PRO A 1 106 ? -10.458 10.137 7.730 1.00 92.12 106 PRO A N 1
ATOM 817 C CA . PRO A 1 106 ? -9.033 10.235 8.021 1.00 92.12 106 PRO A CA 1
ATOM 818 C C . PRO A 1 106 ? -8.424 11.434 7.285 1.00 92.12 106 PRO A C 1
ATOM 820 O O . PRO A 1 106 ? -8.889 11.818 6.210 1.00 92.12 106 PRO A O 1
ATOM 823 N N . THR A 1 107 ? -7.377 12.019 7.859 1.00 94.62 107 THR A N 1
ATOM 824 C CA . THR A 1 107 ? -6.679 13.196 7.313 1.00 94.62 107 THR A CA 1
ATOM 825 C C . THR A 1 107 ? -5.205 12.945 7.048 1.00 94.62 107 THR A C 1
ATOM 827 O O . THR A 1 107 ? -4.604 13.624 6.215 1.00 94.62 107 THR A O 1
ATOM 830 N N . ASP A 1 108 ? -4.620 11.971 7.738 1.00 95.19 108 ASP A N 1
ATOM 831 C CA . ASP A 1 108 ? -3.195 11.693 7.717 1.00 95.19 108 ASP A CA 1
ATOM 832 C C . ASP A 1 108 ? -2.948 10.194 7.534 1.00 95.19 108 ASP A C 1
ATOM 834 O O . ASP A 1 108 ? -3.762 9.349 7.914 1.00 95.19 108 ASP A O 1
ATOM 838 N N . TRP A 1 109 ? -1.788 9.860 6.979 1.00 95.50 109 TRP A N 1
ATOM 839 C CA . TRP A 1 109 ? -1.318 8.483 6.891 1.00 95.50 109 TRP A CA 1
ATOM 840 C C . TRP A 1 109 ? 0.180 8.390 7.162 1.00 95.50 109 TRP A C 1
ATOM 842 O O . TRP A 1 109 ? 0.915 9.358 6.981 1.00 95.50 109 TRP A O 1
ATOM 852 N N . ALA A 1 110 ? 0.656 7.227 7.588 1.00 94.31 110 ALA A N 1
ATOM 853 C CA . ALA A 1 110 ? 2.068 6.966 7.823 1.00 94.31 110 ALA A CA 1
ATOM 854 C C . ALA A 1 110 ? 2.457 5.572 7.334 1.00 94.31 110 ALA A C 1
ATOM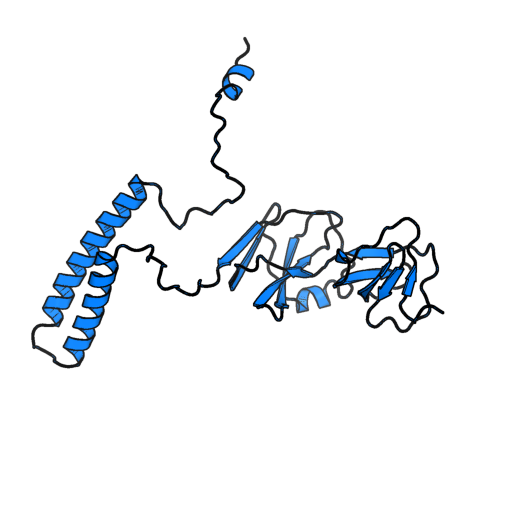 856 O O . ALA A 1 110 ? 1.682 4.627 7.431 1.00 94.31 110 ALA A O 1
ATOM 857 N N . PHE A 1 111 ? 3.690 5.417 6.859 1.00 93.31 111 PHE A N 1
ATOM 858 C CA . PHE A 1 111 ? 4.248 4.095 6.580 1.00 93.31 111 PHE A CA 1
ATOM 859 C C . PHE A 1 111 ? 4.443 3.323 7.892 1.00 93.31 111 PHE A C 1
ATOM 861 O O . PHE A 1 111 ? 5.080 3.832 8.815 1.00 93.31 111 PHE A O 1
ATOM 868 N N . ALA A 1 112 ? 3.900 2.109 7.975 1.00 89.38 112 ALA A N 1
ATOM 869 C CA . ALA A 1 112 ? 3.887 1.280 9.182 1.00 89.38 112 ALA A CA 1
ATOM 870 C C . ALA A 1 112 ? 4.824 0.063 9.104 1.00 89.38 112 ALA A C 1
ATOM 872 O O . ALA A 1 112 ? 4.936 -0.681 10.072 1.00 89.38 112 ALA A O 1
ATOM 873 N N . GLY A 1 113 ? 5.520 -0.126 7.980 1.00 89.00 113 GLY A N 1
ATOM 874 C CA . GLY A 1 113 ? 6.466 -1.220 7.785 1.00 89.00 113 GLY A CA 1
ATOM 875 C C . GLY A 1 113 ? 6.150 -2.053 6.550 1.00 89.00 113 GLY A C 1
ATOM 876 O O . GLY A 1 113 ? 5.363 -1.663 5.689 1.00 89.00 113 GLY A O 1
ATOM 877 N N . VAL A 1 114 ? 6.789 -3.215 6.468 1.00 88.50 114 VAL A N 1
ATOM 878 C CA . VAL A 1 114 ? 6.544 -4.220 5.433 1.00 88.50 114 VAL A CA 1
ATOM 879 C C . VAL A 1 114 ? 6.381 -5.560 6.131 1.00 88.50 114 VAL A C 1
ATOM 881 O O . VAL A 1 114 ? 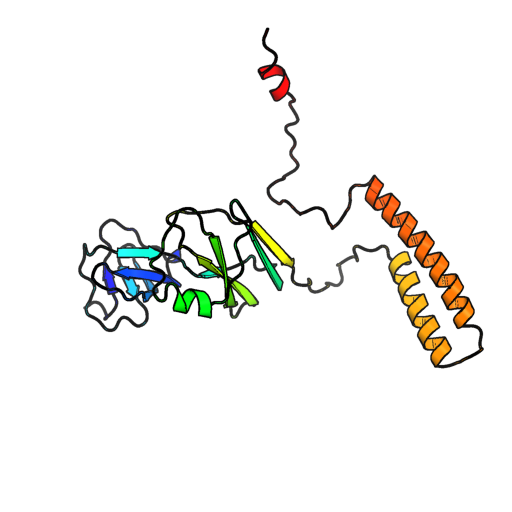7.154 -5.897 7.028 1.00 88.50 114 VAL A O 1
ATOM 884 N N . THR A 1 115 ? 5.370 -6.322 5.733 1.00 85.94 115 THR A N 1
ATOM 885 C CA . THR A 1 115 ? 5.184 -7.693 6.223 1.00 85.94 115 THR A CA 1
ATOM 886 C C . THR A 1 115 ? 6.324 -8.606 5.760 1.00 85.94 115 THR A C 1
ATOM 888 O O . THR A 1 115 ? 7.042 -8.300 4.809 1.00 85.94 115 THR A O 1
ATOM 891 N N . SER A 1 116 ? 6.449 -9.788 6.368 1.00 82.56 116 SER A N 1
ATOM 892 C CA . SER A 1 116 ? 7.389 -10.826 5.910 1.00 82.56 116 SER A CA 1
ATOM 893 C C . SER A 1 116 ? 7.151 -11.271 4.460 1.00 82.56 116 SER A C 1
ATOM 895 O O . SER A 1 116 ? 8.082 -11.720 3.800 1.00 82.56 116 SER A O 1
ATOM 897 N N . ALA A 1 117 ? 5.928 -11.103 3.945 1.00 82.69 117 ALA A N 1
ATOM 898 C CA . ALA A 1 117 ? 5.560 -11.362 2.553 1.00 82.69 117 ALA A CA 1
ATOM 899 C C . ALA A 1 117 ? 5.884 -10.191 1.598 1.00 82.69 117 ALA A C 1
ATOM 901 O O . ALA A 1 117 ? 5.496 -10.212 0.431 1.00 82.69 117 ALA A O 1
ATOM 902 N N . GLY A 1 118 ? 6.550 -9.135 2.075 1.00 82.38 118 GLY A N 1
ATOM 903 C CA . GLY A 1 118 ? 6.913 -7.984 1.249 1.00 82.38 118 GLY A CA 1
ATOM 904 C C . GLY A 1 118 ? 5.745 -7.044 0.930 1.00 82.38 118 GLY A C 1
ATOM 905 O O . GLY A 1 118 ? 5.840 -6.260 -0.012 1.00 82.38 118 GLY A O 1
ATOM 906 N N . VAL A 1 119 ? 4.621 -7.131 1.650 1.00 89.06 119 VAL A N 1
ATOM 907 C CA . VAL A 1 119 ? 3.470 -6.225 1.470 1.00 89.06 119 VAL A CA 1
ATOM 908 C C . VAL A 1 119 ? 3.646 -4.987 2.341 1.00 89.06 119 VAL A C 1
ATOM 910 O O . VAL A 1 119 ? 3.859 -5.125 3.550 1.00 89.06 119 VAL A O 1
ATOM 913 N N . ILE A 1 120 ? 3.548 -3.800 1.733 1.00 91.75 120 ILE A N 1
ATOM 914 C CA . ILE A 1 120 ? 3.628 -2.510 2.430 1.00 91.75 120 ILE A CA 1
ATOM 915 C C . ILE A 1 120 ? 2.465 -2.382 3.408 1.00 91.75 120 ILE A C 1
ATOM 917 O O . ILE A 1 120 ? 1.313 -2.650 3.065 1.00 91.75 120 ILE A O 1
ATOM 921 N N . GLN A 1 121 ? 2.770 -1.925 4.616 1.00 92.88 121 GLN A N 1
ATOM 922 C CA . GLN A 1 121 ? 1.784 -1.583 5.623 1.00 92.88 121 GLN A CA 1
ATOM 923 C C . GLN A 1 121 ? 1.752 -0.076 5.840 1.00 92.88 121 GLN A C 1
ATOM 925 O O . GLN A 1 121 ? 2.788 0.595 5.859 1.00 92.88 121 GLN A O 1
ATOM 930 N N . PHE A 1 122 ? 0.558 0.458 6.047 1.00 93.69 122 PHE A N 1
ATOM 931 C CA . PHE A 1 122 ? 0.341 1.866 6.334 1.00 93.69 122 PHE A CA 1
ATOM 932 C C . PHE A 1 122 ? -0.659 2.033 7.470 1.00 93.69 122 PHE A C 1
ATOM 934 O O . PHE A 1 122 ? -1.546 1.213 7.675 1.00 93.69 122 PHE A O 1
ATOM 941 N N . GLU A 1 123 ? -0.508 3.111 8.217 1.00 92.62 123 GLU A N 1
ATOM 942 C CA . GLU A 1 123 ? -1.428 3.529 9.260 1.00 92.62 123 GLU A CA 1
ATOM 943 C C . GLU A 1 123 ? -2.172 4.782 8.810 1.00 92.62 123 GLU A C 1
ATOM 945 O O . GLU A 1 123 ? -1.583 5.638 8.154 1.00 92.62 123 GLU A O 1
ATOM 950 N N . ILE A 1 124 ? -3.447 4.895 9.173 1.00 92.62 124 ILE A N 1
ATOM 951 C CA . ILE A 1 124 ? -4.282 6.071 8.903 1.00 92.62 124 ILE A CA 1
ATOM 952 C C . ILE A 1 124 ? -4.757 6.694 10.211 1.00 92.62 124 ILE A C 1
ATOM 954 O O . ILE A 1 124 ? -4.991 5.992 11.197 1.00 92.62 124 ILE A O 1
ATOM 958 N N . TRP A 1 125 ? -4.907 8.014 10.204 1.00 92.56 125 TRP A N 1
ATOM 959 C CA . TRP A 1 125 ? -5.348 8.786 11.357 1.00 92.56 125 TRP A CA 1
ATOM 960 C C . TRP A 1 125 ? -6.279 9.940 10.931 1.00 92.56 125 TRP A C 1
ATOM 962 O O . TRP A 1 125 ? -6.022 10.561 9.895 1.00 92.56 125 TRP A O 1
ATOM 972 N N . PRO A 1 126 ? -7.328 10.279 11.708 1.00 92.38 126 PRO A N 1
ATOM 973 C CA . PRO A 1 126 ? -7.877 9.525 12.843 1.00 92.38 126 PRO A CA 1
ATOM 974 C C . PRO A 1 126 ? -8.358 8.120 12.452 1.00 92.38 126 PRO A C 1
ATOM 976 O O . PRO A 1 126 ? -8.568 7.839 11.272 1.00 92.38 126 PRO A O 1
ATOM 979 N N . VAL A 1 127 ? -8.527 7.229 13.433 1.00 87.62 127 VAL A N 1
ATOM 980 C CA . VAL A 1 127 ? -8.989 5.854 13.185 1.00 87.62 127 VAL A CA 1
ATOM 981 C C . VAL A 1 127 ? -10.425 5.890 12.641 1.00 87.62 127 VAL A C 1
ATOM 983 O O . VAL A 1 127 ? -11.305 6.454 13.303 1.00 87.62 127 VAL A O 1
ATOM 986 N N . PRO A 1 128 ? -10.701 5.291 11.467 1.00 85.69 128 PRO A N 1
ATOM 987 C CA . PRO A 1 128 ? -12.043 5.294 10.903 1.00 85.69 128 PRO A CA 1
ATOM 988 C C . PRO A 1 128 ? -13.071 4.636 11.825 1.00 85.69 128 PRO A C 1
ATOM 990 O O . PRO A 1 128 ? -12.872 3.515 12.292 1.00 85.69 128 PRO A O 1
ATOM 993 N N . THR A 1 129 ? -14.201 5.307 12.049 1.00 79.50 129 THR A N 1
ATOM 994 C CA . THR A 1 129 ? -15.336 4.756 12.819 1.00 79.50 129 THR A CA 1
ATOM 995 C C . THR A 1 129 ? -16.223 3.810 12.005 1.00 79.50 129 THR A C 1
ATOM 997 O O . THR A 1 129 ? -17.116 3.169 12.553 1.00 79.50 129 THR A O 1
ATOM 1000 N N . SER A 1 130 ? -15.994 3.720 10.695 1.00 78.00 130 SER A N 1
ATOM 1001 C CA . SER A 1 130 ? -16.742 2.883 9.757 1.00 78.00 130 SER A CA 1
ATOM 1002 C C . SER A 1 130 ? -15.823 2.366 8.648 1.00 78.00 130 SER A C 1
ATOM 1004 O O . SER A 1 130 ? -14.671 2.788 8.531 1.00 78.00 130 SER A O 1
ATOM 1006 N N . VAL A 1 131 ? -16.319 1.418 7.851 1.00 80.75 131 VAL A N 1
ATOM 1007 C CA . VAL A 1 131 ? -15.588 0.906 6.687 1.00 80.75 131 VAL A CA 1
ATOM 1008 C C . VAL A 1 131 ? -15.505 2.003 5.626 1.00 80.75 131 VAL A C 1
ATOM 1010 O O . VAL A 1 131 ? -16.528 2.551 5.224 1.00 80.75 131 VAL A O 1
ATOM 1013 N N . ILE A 1 132 ? -14.290 2.293 5.159 1.00 83.56 132 ILE A N 1
ATOM 1014 C CA . ILE A 1 132 ? -14.014 3.298 4.127 1.00 83.56 132 ILE A CA 1
ATOM 1015 C C . ILE A 1 132 ? -13.272 2.670 2.944 1.00 83.56 132 ILE A C 1
ATOM 1017 O O . ILE A 1 132 ? -12.530 1.702 3.114 1.00 83.56 132 ILE A O 1
ATOM 1021 N N . SER A 1 133 ? -13.454 3.242 1.752 1.00 87.00 133 SER A N 1
ATOM 1022 C CA . SER A 1 133 ? -12.685 2.886 0.553 1.00 87.00 133 SER A CA 1
ATOM 1023 C C . SER A 1 133 ? -11.552 3.883 0.355 1.00 87.00 133 SER A C 1
ATOM 1025 O O . SER A 1 133 ? -11.791 5.087 0.365 1.00 87.00 133 SER A O 1
ATOM 1027 N N . LEU A 1 134 ? -10.330 3.390 0.171 1.00 87.88 134 LEU A N 1
ATOM 1028 C CA . LEU A 1 134 ? -9.145 4.211 -0.062 1.00 87.88 134 LEU A CA 1
ATOM 1029 C C . LEU A 1 134 ? -8.603 3.937 -1.463 1.00 87.88 134 LEU A C 1
ATOM 1031 O O . LEU A 1 134 ? -8.541 2.787 -1.892 1.00 87.88 134 LEU A O 1
ATOM 1035 N N . ARG A 1 135 ? -8.179 4.997 -2.143 1.00 90.44 135 ARG A N 1
ATOM 1036 C CA . ARG A 1 135 ? -7.370 4.944 -3.361 1.00 90.44 135 ARG A CA 1
ATOM 1037 C C . ARG A 1 135 ? -5.897 5.084 -2.990 1.00 90.44 135 ARG A C 1
ATOM 1039 O O . ARG A 1 135 ? -5.567 5.754 -2.012 1.00 90.44 135 ARG A O 1
ATOM 1046 N N . MET A 1 136 ? -5.026 4.410 -3.728 1.00 87.81 136 MET A N 1
ATOM 1047 C CA . MET A 1 136 ? -3.593 4.363 -3.448 1.00 87.81 136 MET A CA 1
ATOM 1048 C C . MET A 1 136 ? -2.823 4.652 -4.723 1.00 87.81 136 MET A C 1
ATOM 1050 O O . MET A 1 136 ? -3.047 3.985 -5.730 1.00 87.81 136 MET A O 1
ATOM 1054 N N . ASP A 1 137 ? -1.881 5.582 -4.625 1.00 87.75 137 ASP A N 1
ATOM 1055 C CA . ASP A 1 137 ? -0.961 5.907 -5.703 1.00 87.75 137 ASP A CA 1
ATOM 1056 C C . ASP A 1 137 ? 0.436 5.444 -5.310 1.00 87.75 137 ASP A C 1
ATOM 1058 O O . ASP A 1 137 ? 0.909 5.664 -4.189 1.00 87.75 137 ASP A O 1
ATOM 1062 N N . GLY A 1 138 ? 1.121 4.785 -6.234 1.00 85.69 138 GLY A N 1
ATOM 1063 C CA . GLY A 1 138 ? 2.416 4.194 -5.955 1.00 85.69 138 GLY A CA 1
ATOM 1064 C C . GLY A 1 138 ? 2.991 3.460 -7.151 1.00 85.69 138 GLY A C 1
ATOM 1065 O O . GLY A 1 138 ? 2.399 3.407 -8.227 1.00 85.69 138 GLY A O 1
ATOM 1066 N N . LYS A 1 139 ? 4.167 2.878 -6.946 1.00 83.06 139 LYS A N 1
ATOM 1067 C CA . LYS A 1 139 ? 4.852 2.076 -7.953 1.00 83.06 139 LYS A CA 1
ATOM 1068 C C . LYS A 1 139 ? 4.542 0.608 -7.716 1.00 83.06 139 LYS A C 1
ATOM 1070 O O . LYS A 1 139 ? 4.746 0.105 -6.609 1.00 83.06 139 LYS A O 1
ATOM 1075 N N . ILE A 1 140 ? 4.095 -0.095 -8.749 1.00 82.19 140 ILE A N 1
ATOM 1076 C CA . ILE A 1 140 ? 3.962 -1.552 -8.686 1.00 82.19 140 ILE A CA 1
ATOM 1077 C C . ILE A 1 140 ? 5.346 -2.216 -8.684 1.00 82.19 140 ILE A C 1
ATOM 1079 O O . ILE A 1 140 ? 6.303 -1.701 -9.265 1.00 82.19 140 ILE A O 1
ATOM 1083 N N . LYS A 1 141 ? 5.471 -3.352 -7.998 1.00 75.06 141 LYS A N 1
ATOM 1084 C CA . LYS A 1 141 ? 6.661 -4.200 -8.035 1.00 75.06 141 LYS A CA 1
ATOM 1085 C C . LYS A 1 141 ? 6.936 -4.571 -9.484 1.00 75.06 141 LYS A C 1
ATOM 1087 O O . LYS A 1 141 ? 6.011 -4.865 -10.238 1.00 75.06 141 LYS A O 1
ATOM 1092 N N . ALA A 1 142 ? 8.213 -4.574 -9.852 1.00 69.44 142 ALA A N 1
ATOM 1093 C CA . ALA A 1 142 ? 8.616 -5.132 -11.129 1.00 69.44 142 ALA A CA 1
ATOM 1094 C C . ALA A 1 142 ? 8.186 -6.604 -11.163 1.00 69.44 142 ALA A C 1
ATOM 1096 O O . ALA A 1 142 ? 8.555 -7.378 -10.274 1.00 69.44 142 ALA A O 1
ATOM 1097 N N . SER A 1 143 ? 7.387 -6.971 -12.161 1.00 63.69 143 SER A N 1
ATOM 1098 C CA . SER A 1 143 ? 7.092 -8.371 -12.433 1.00 63.69 143 SER A CA 1
ATOM 1099 C C . SER A 1 143 ? 8.399 -9.093 -12.745 1.00 63.69 143 SER A C 1
ATOM 1101 O O . SER A 1 143 ? 9.283 -8.545 -13.407 1.00 63.69 143 SER A O 1
ATOM 1103 N N . THR A 1 144 ? 8.545 -10.319 -12.249 1.00 60.16 144 THR A N 1
ATOM 1104 C CA . THR A 1 144 ? 9.606 -11.199 -12.737 1.00 60.16 144 THR A CA 1
ATOM 1105 C C . THR A 1 144 ? 9.286 -11.510 -14.190 1.00 60.16 144 THR A C 1
ATOM 1107 O O . THR A 1 144 ? 8.206 -12.032 -14.448 1.00 60.16 144 THR A O 1
ATOM 1110 N N . LEU A 1 145 ? 10.184 -11.148 -15.109 1.00 60.72 145 LEU A N 1
ATOM 1111 C CA . LEU A 1 145 ? 10.004 -11.450 -16.525 1.00 60.72 145 LEU A CA 1
ATOM 1112 C C . LEU A 1 145 ? 10.042 -12.971 -16.705 1.00 60.72 145 LEU A C 1
ATOM 1114 O O . LEU A 1 145 ? 11.055 -13.602 -16.398 1.00 60.72 145 LEU A O 1
ATOM 1118 N N . GLY A 1 146 ? 8.929 -13.556 -17.131 1.00 66.81 146 GLY A N 1
ATOM 1119 C CA . GLY A 1 146 ? 8.867 -14.935 -17.599 1.00 66.81 146 GLY A CA 1
ATOM 1120 C C . GLY A 1 146 ? 9.298 -15.042 -19.061 1.00 66.81 146 GLY A C 1
ATOM 1121 O O . GLY A 1 146 ? 9.249 -14.065 -19.802 1.00 66.81 146 GLY A O 1
ATOM 1122 N N . ASP A 1 147 ? 9.660 -16.245 -19.507 1.00 67.75 147 ASP A N 1
ATOM 1123 C CA . ASP A 1 147 ? 10.086 -16.496 -20.896 1.00 67.75 147 ASP A CA 1
ATOM 1124 C C . ASP A 1 147 ? 8.998 -16.171 -21.944 1.00 67.75 147 ASP A C 1
ATOM 1126 O O . ASP A 1 147 ? 9.289 -16.043 -23.130 1.00 67.75 147 ASP A O 1
ATOM 1130 N N . SER A 1 148 ? 7.737 -16.047 -21.516 1.00 70.06 148 SER A N 1
ATOM 1131 C CA . SER A 1 148 ? 6.594 -15.657 -22.348 1.00 70.06 148 SER A CA 1
ATOM 1132 C C . SER A 1 148 ? 6.252 -14.165 -22.291 1.00 70.06 148 SER A C 1
ATOM 1134 O O . SER A 1 148 ? 5.329 -13.736 -22.983 1.00 70.06 148 SER A O 1
ATOM 1136 N N . ASP A 1 149 ? 6.927 -13.382 -21.447 1.00 61.22 149 ASP A N 1
ATOM 1137 C CA . ASP A 1 149 ? 6.629 -11.960 -21.308 1.00 61.22 149 ASP A CA 1
ATOM 1138 C C . ASP A 1 149 ? 7.156 -11.205 -22.525 1.00 61.22 149 ASP A C 1
ATOM 1140 O O . ASP A 1 149 ? 8.350 -11.205 -22.824 1.00 61.22 149 ASP A O 1
ATOM 1144 N N . SER A 1 150 ? 6.245 -10.551 -23.241 1.00 60.19 150 SER A N 1
ATOM 1145 C CA . SER A 1 150 ? 6.604 -9.672 -24.350 1.00 60.19 150 SER A CA 1
ATOM 1146 C C . SER A 1 150 ? 6.836 -8.260 -23.816 1.00 60.19 150 SER A C 1
ATOM 1148 O O . SER A 1 150 ? 6.019 -7.769 -23.027 1.00 60.19 150 SER A O 1
ATOM 1150 N N . PRO A 1 151 ? 7.934 -7.590 -24.202 1.00 62.94 151 PRO A N 1
ATOM 1151 C CA . PRO A 1 151 ? 8.136 -6.201 -23.831 1.00 62.94 151 PRO A CA 1
ATOM 1152 C C . PRO A 1 151 ? 6.978 -5.347 -24.359 1.00 62.94 151 PRO A C 1
ATOM 1154 O O . PRO A 1 151 ? 6.504 -5.540 -25.474 1.00 62.94 151 PRO A O 1
ATOM 1157 N N . TYR A 1 152 ? 6.530 -4.387 -23.546 1.00 67.12 152 TYR A N 1
ATOM 1158 C CA . TYR A 1 152 ? 5.538 -3.396 -23.980 1.00 67.12 152 TYR A CA 1
ATOM 1159 C C . TYR A 1 152 ? 6.087 -2.474 -25.072 1.00 67.12 152 TYR A C 1
ATOM 1161 O O . TYR A 1 152 ? 5.318 -1.926 -25.850 1.00 67.12 152 TYR A O 1
ATOM 1169 N N . LEU A 1 153 ? 7.410 -2.289 -25.105 1.00 67.62 153 LEU A N 1
ATOM 1170 C CA . LEU A 1 153 ? 8.071 -1.529 -26.154 1.00 67.62 153 LEU A CA 1
ATOM 1171 C C . LEU A 1 153 ? 8.310 -2.432 -27.375 1.00 67.62 153 LEU A C 1
ATOM 1173 O O . LEU A 1 153 ? 8.761 -3.567 -27.192 1.00 67.62 153 LEU A O 1
ATOM 1177 N N . PRO A 1 154 ? 8.072 -1.926 -28.595 1.00 77.38 154 PRO A N 1
ATOM 1178 C CA . PRO A 1 154 ? 8.406 -2.623 -29.831 1.00 77.38 154 PRO A CA 1
ATOM 1179 C C . PRO A 1 154 ? 9.882 -3.035 -29.898 1.00 77.38 154 PRO A C 1
ATOM 1181 O O . PRO A 1 154 ? 10.772 -2.334 -29.408 1.00 77.38 154 PRO A O 1
ATOM 1184 N N . GLU A 1 155 ? 10.135 -4.201 -30.491 1.00 76.62 155 GLU A N 1
ATOM 1185 C CA . GLU A 1 155 ? 11.457 -4.837 -30.537 1.00 76.62 155 GLU A CA 1
ATOM 1186 C C . GLU A 1 155 ? 12.502 -3.964 -31.242 1.00 76.62 155 GLU A C 1
ATOM 1188 O O . GLU A 1 155 ? 13.591 -3.751 -30.715 1.00 76.62 155 GLU A O 1
ATOM 1193 N N . ASP A 1 156 ? 12.152 -3.380 -32.382 1.00 80.56 156 ASP A N 1
ATOM 1194 C CA . ASP A 1 156 ? 13.020 -2.508 -33.175 1.00 80.56 156 ASP A CA 1
ATOM 1195 C C . ASP A 1 156 ? 13.418 -1.219 -32.433 1.00 80.56 156 ASP A C 1
ATOM 1197 O O . ASP A 1 156 ? 14.561 -0.765 -32.537 1.00 80.56 156 ASP A O 1
ATOM 1201 N N . LEU A 1 157 ? 12.521 -0.658 -31.620 1.00 79.19 157 LEU A N 1
ATOM 1202 C CA . LEU A 1 157 ? 12.805 0.489 -30.761 1.00 79.19 157 LEU A CA 1
ATOM 1203 C C . LEU A 1 157 ? 13.822 0.124 -29.666 1.00 79.19 157 LEU A C 1
ATOM 1205 O O . LEU A 1 157 ? 14.757 0.889 -29.391 1.00 79.19 157 LEU A O 1
ATOM 1209 N N . ILE A 1 158 ? 13.671 -1.059 -29.060 1.00 75.19 158 ILE A N 1
ATOM 1210 C CA . ILE A 1 158 ? 14.611 -1.591 -28.064 1.00 75.19 158 ILE A CA 1
ATOM 1211 C C . ILE A 1 158 ? 15.973 -1.865 -28.711 1.00 75.19 158 ILE A C 1
ATOM 1213 O O . ILE A 1 158 ? 17.005 -1.453 -28.173 1.00 75.19 158 ILE A O 1
ATOM 1217 N N . GLU A 1 159 ? 15.994 -2.518 -29.872 1.00 80.44 159 GLU A N 1
ATOM 1218 C CA . GLU A 1 159 ? 17.213 -2.820 -30.621 1.00 80.44 159 GLU A CA 1
ATOM 1219 C C . GLU A 1 159 ? 17.952 -1.546 -31.031 1.00 80.44 159 GLU A C 1
ATOM 1221 O O . GLU A 1 159 ? 19.161 -1.427 -30.805 1.00 80.44 159 GLU A O 1
ATOM 1226 N N . ALA A 1 160 ? 17.235 -0.552 -31.562 1.00 79.38 160 ALA A N 1
ATOM 1227 C CA . ALA A 1 160 ? 17.808 0.734 -31.933 1.00 79.38 160 ALA A CA 1
ATOM 1228 C C . ALA A 1 160 ? 18.460 1.419 -30.725 1.00 79.38 160 ALA A C 1
ATOM 1230 O O . ALA A 1 160 ? 19.578 1.936 -30.831 1.00 79.38 160 ALA A O 1
ATOM 1231 N N . LYS A 1 161 ? 17.812 1.370 -29.553 1.00 81.31 161 LYS A N 1
ATOM 1232 C CA . LYS A 1 161 ? 18.374 1.913 -28.312 1.00 81.31 161 LYS A CA 1
ATOM 1233 C C . LYS A 1 161 ? 19.612 1.147 -27.852 1.00 81.31 161 LYS A C 1
ATOM 1235 O O . LYS A 1 161 ? 20.606 1.772 -27.474 1.00 81.31 161 LYS A O 1
ATOM 1240 N N . ALA A 1 162 ? 19.572 -0.182 -27.902 1.00 78.44 162 ALA A N 1
ATOM 1241 C CA . ALA A 1 162 ? 20.694 -1.034 -27.530 1.00 78.44 162 ALA A CA 1
ATOM 1242 C C . ALA A 1 162 ? 21.912 -0.786 -28.436 1.00 78.44 162 ALA A C 1
ATOM 1244 O O . ALA A 1 162 ? 23.034 -0.653 -27.942 1.00 78.44 162 ALA A O 1
ATOM 1245 N N . LEU A 1 163 ? 21.699 -0.627 -29.747 1.00 83.38 163 LEU A N 1
ATOM 1246 C CA . LEU A 1 163 ? 22.756 -0.335 -30.717 1.00 83.38 163 LEU A CA 1
ATOM 1247 C C . LEU A 1 163 ? 23.455 1.005 -30.453 1.00 83.38 163 LEU A C 1
ATOM 1249 O O . LEU A 1 163 ? 24.679 1.076 -30.585 1.00 83.38 163 LEU A O 1
ATOM 1253 N N . ILE A 1 164 ? 22.731 2.041 -30.008 1.00 82.88 164 ILE A N 1
ATOM 1254 C CA . ILE A 1 164 ? 23.337 3.319 -29.586 1.00 82.88 164 ILE A CA 1
ATOM 1255 C C . ILE A 1 164 ? 24.347 3.079 -28.458 1.00 82.88 164 ILE A C 1
ATOM 1257 O O . ILE A 1 164 ? 25.484 3.555 -28.534 1.00 82.88 164 ILE A O 1
ATOM 1261 N N . THR A 1 165 ? 23.958 2.311 -27.436 1.00 78.94 165 THR A N 1
ATOM 1262 C CA . THR A 1 165 ? 24.837 1.958 -26.313 1.00 78.94 165 THR A CA 1
ATOM 1263 C C . THR A 1 165 ? 26.015 1.098 -26.773 1.00 78.94 165 THR A C 1
ATOM 1265 O O . THR A 1 165 ? 27.151 1.331 -26.359 1.00 78.94 165 THR A O 1
ATOM 1268 N N . CYS A 1 166 ? 25.796 0.141 -27.679 1.00 81.75 166 CYS A N 1
ATOM 1269 C CA . CYS A 1 166 ? 26.877 -0.666 -28.242 1.00 81.75 166 CYS A CA 1
ATOM 1270 C C . CYS A 1 166 ? 27.895 0.183 -29.016 1.00 81.75 166 CYS A C 1
ATOM 1272 O O . CYS A 1 166 ? 29.098 -0.006 -28.836 1.00 81.75 166 CYS A O 1
ATOM 1274 N N . TYR A 1 167 ? 27.452 1.123 -29.856 1.00 84.56 167 TYR A N 1
ATOM 1275 C CA . TYR A 1 167 ? 28.355 2.001 -30.606 1.00 84.56 167 TYR A CA 1
ATOM 1276 C C . TYR A 1 167 ? 29.102 2.982 -29.708 1.00 84.56 167 TYR A C 1
ATOM 1278 O O . TYR A 1 167 ? 30.278 3.245 -29.949 1.00 84.56 167 TYR A O 1
ATOM 1286 N N . GLU A 1 168 ? 28.472 3.462 -28.638 1.00 83.00 168 GLU A N 1
ATOM 1287 C CA . GLU A 1 168 ? 29.143 4.248 -27.604 1.00 83.00 168 GLU A CA 1
ATOM 1288 C C . GLU A 1 168 ? 30.273 3.462 -26.927 1.00 83.00 168 GLU A C 1
ATOM 1290 O O . GLU A 1 168 ? 31.406 3.941 -26.858 1.00 83.00 168 GLU A O 1
ATOM 1295 N N . LEU A 1 169 ? 30.003 2.223 -26.507 1.00 83.31 169 LEU A N 1
ATOM 1296 C CA . LEU A 1 169 ? 31.027 1.348 -25.933 1.00 83.31 169 LEU A CA 1
ATOM 1297 C C . LEU A 1 169 ? 32.144 1.035 -26.938 1.00 83.31 169 LEU A C 1
ATOM 1299 O O . LEU A 1 169 ? 33.315 0.970 -26.561 1.00 83.31 169 LEU A O 1
ATOM 1303 N N . LYS A 1 170 ? 31.808 0.858 -28.220 1.00 80.81 170 LYS A N 1
ATOM 1304 C CA . LYS A 1 170 ? 32.795 0.606 -29.277 1.00 80.81 170 LYS A CA 1
ATOM 1305 C C . LYS A 1 170 ? 33.672 1.816 -29.574 1.00 80.81 170 LYS A C 1
ATOM 1307 O O . LYS A 1 170 ? 34.869 1.620 -29.750 1.00 80.81 170 LYS A O 1
ATOM 1312 N N . GLU A 1 171 ? 33.136 3.034 -29.575 1.00 85.88 171 GLU A N 1
ATOM 1313 C CA . GLU A 1 171 ? 33.947 4.250 -29.731 1.00 85.88 171 GLU A CA 1
ATOM 1314 C C . GLU A 1 171 ? 34.939 4.408 -28.570 1.00 85.88 171 GLU A C 1
ATOM 1316 O O . GLU A 1 171 ? 36.097 4.743 -28.799 1.00 85.88 171 GLU A O 1
ATOM 1321 N N . LEU A 1 172 ? 34.531 4.082 -27.337 1.00 85.19 172 LEU A N 1
ATOM 1322 C CA . LEU A 1 172 ? 35.430 4.103 -26.177 1.00 85.19 172 LEU A CA 1
ATOM 1323 C C . LEU A 1 172 ? 36.562 3.070 -26.293 1.00 85.19 172 LEU A C 1
ATOM 1325 O O . LEU A 1 172 ? 37.688 3.335 -25.878 1.00 85.19 172 LEU A O 1
ATOM 1329 N N . GLN A 1 173 ? 36.273 1.891 -26.847 1.00 85.00 173 GLN A N 1
ATOM 1330 C CA . GLN A 1 173 ? 37.261 0.822 -27.030 1.00 85.00 173 GLN A CA 1
ATOM 1331 C C . GLN A 1 173 ? 38.157 1.029 -28.260 1.00 85.00 173 GLN A C 1
ATOM 1333 O O . GLN A 1 173 ? 39.299 0.571 -28.272 1.00 85.00 173 GLN A O 1
ATOM 1338 N N . GLN A 1 174 ? 37.631 1.650 -29.316 1.00 87.50 174 GLN A N 1
ATOM 1339 C CA . GLN A 1 174 ? 38.262 1.780 -30.632 1.00 87.50 174 GLN A CA 1
ATOM 1340 C C . GLN A 1 174 ? 38.015 3.182 -31.211 1.00 87.50 174 GLN A C 1
ATOM 1342 O O . GLN A 1 174 ? 37.255 3.333 -32.176 1.00 87.50 174 GLN A O 1
ATOM 1347 N N . PRO A 1 175 ? 38.641 4.217 -30.633 1.00 86.44 175 PRO A N 1
ATOM 1348 C CA . PRO A 1 175 ? 38.382 5.592 -31.029 1.00 86.44 175 PRO A CA 1
ATOM 1349 C C . PRO A 1 175 ? 38.796 5.855 -32.482 1.00 86.44 175 PRO A C 1
ATOM 1351 O O . PRO A 1 175 ? 39.824 5.364 -32.951 1.00 86.44 175 PRO A O 1
ATOM 1354 N N . GLY A 1 176 ? 37.998 6.651 -33.199 1.00 82.88 176 GLY A N 1
ATOM 1355 C CA . GLY A 1 176 ? 38.322 7.112 -34.557 1.00 82.88 176 GLY A CA 1
ATOM 1356 C C . GLY A 1 176 ? 38.040 6.116 -35.690 1.00 82.88 176 GLY A C 1
ATOM 1357 O O . GLY A 1 176 ? 38.306 6.419 -36.851 1.00 82.88 176 GLY A O 1
ATOM 1358 N N . VAL A 1 177 ? 37.448 4.956 -35.391 1.00 85.88 177 VAL A N 1
ATOM 1359 C CA . VAL A 1 177 ? 37.072 3.929 -36.390 1.00 85.88 177 VAL A CA 1
ATOM 1360 C C . VAL A 1 177 ? 35.678 4.197 -36.998 1.00 85.88 177 VAL A C 1
ATOM 1362 O O . VAL A 1 177 ? 35.162 3.429 -37.808 1.00 85.88 177 VAL A O 1
ATOM 1365 N N . GLY A 1 178 ? 35.058 5.329 -36.644 1.00 86.06 178 GLY A N 1
ATOM 1366 C CA . GLY A 1 178 ? 33.766 5.763 -37.180 1.00 86.06 178 GLY A CA 1
ATOM 1367 C C . GLY A 1 178 ? 32.549 5.249 -36.404 1.00 86.06 178 GLY A C 1
ATOM 1368 O O . GLY A 1 178 ? 31.426 5.383 -36.895 1.00 86.06 178 GLY A O 1
ATOM 1369 N N . TRP A 1 179 ? 32.734 4.698 -35.197 1.00 86.19 179 TRP A N 1
ATOM 1370 C CA . TRP A 1 179 ? 31.629 4.283 -34.323 1.00 86.19 179 TRP A CA 1
ATOM 1371 C C . TRP A 1 179 ? 30.801 5.478 -33.849 1.00 86.19 179 TRP A C 1
ATOM 1373 O O . TRP A 1 179 ? 29.578 5.382 -33.809 1.00 86.19 179 TRP A O 1
ATOM 1383 N N . ALA A 1 180 ? 31.436 6.630 -33.616 1.00 86.06 180 ALA A N 1
ATOM 1384 C CA . ALA A 1 180 ? 30.746 7.888 -33.336 1.00 86.06 180 ALA A CA 1
ATOM 1385 C C . ALA A 1 180 ? 29.735 8.276 -34.431 1.00 86.06 180 ALA A C 1
ATOM 1387 O O . ALA A 1 180 ? 28.622 8.692 -34.118 1.00 86.06 180 ALA A O 1
ATOM 1388 N N . LYS A 1 181 ? 30.081 8.090 -35.715 1.00 90.31 181 LYS A N 1
ATOM 1389 C CA . LYS A 1 181 ? 29.157 8.365 -36.825 1.00 90.31 181 LYS A CA 1
ATOM 1390 C C . LYS A 1 181 ? 27.980 7.387 -36.816 1.00 90.31 181 LYS A C 1
ATOM 1392 O O . LYS A 1 181 ? 26.839 7.823 -36.873 1.00 90.31 181 LYS A O 1
ATOM 1397 N N . LYS A 1 182 ? 28.253 6.086 -36.658 1.00 86.88 182 LYS A N 1
ATOM 1398 C CA . LYS A 1 182 ? 27.204 5.056 -36.557 1.00 86.88 182 LYS A CA 1
ATOM 1399 C C . LYS A 1 182 ? 26.264 5.291 -35.372 1.00 86.88 182 LYS A C 1
ATOM 1401 O O . LYS A 1 182 ? 25.064 5.096 -35.509 1.00 86.88 182 LYS A O 1
ATOM 1406 N N . LYS A 1 183 ? 26.790 5.752 -34.231 1.00 87.25 183 LYS A N 1
ATOM 1407 C CA . LYS A 1 183 ? 25.988 6.181 -33.078 1.00 87.25 183 LYS A CA 1
ATOM 1408 C C . LYS A 1 183 ? 25.055 7.332 -33.457 1.00 87.25 183 LYS A C 1
ATOM 1410 O O . LYS A 1 183 ? 23.869 7.245 -33.169 1.00 87.25 183 LYS A O 1
ATOM 1415 N N . SER A 1 184 ? 25.573 8.385 -34.092 1.00 89.81 184 SER A N 1
ATOM 1416 C CA . SER A 1 184 ? 24.762 9.535 -34.514 1.00 89.81 184 SER A CA 1
ATOM 1417 C C . SER A 1 184 ? 23.659 9.142 -35.496 1.00 89.81 184 SER A C 1
ATOM 1419 O O . SER A 1 184 ? 22.519 9.546 -35.299 1.00 89.81 184 SER A O 1
ATOM 1421 N N . ASP A 1 185 ? 23.972 8.312 -36.493 1.00 90.56 185 ASP A N 1
ATOM 1422 C CA . ASP A 1 185 ? 22.982 7.815 -37.455 1.00 90.56 185 ASP A CA 1
ATOM 1423 C C . ASP A 1 185 ? 21.900 6.976 -36.739 1.00 90.56 185 ASP A C 1
ATOM 1425 O O . ASP A 1 185 ? 20.707 7.155 -36.974 1.00 90.56 185 ASP A O 1
ATOM 1429 N N . GLN A 1 186 ? 22.296 6.122 -35.785 1.00 91.81 186 GLN A N 1
ATOM 1430 C CA . GLN A 1 186 ? 21.360 5.305 -35.005 1.00 91.81 186 GLN A CA 1
ATOM 1431 C C . GLN A 1 186 ? 20.482 6.129 -34.048 1.00 91.81 186 GLN A C 1
ATOM 1433 O O . GLN A 1 186 ? 19.346 5.741 -33.787 1.00 91.81 186 GLN A O 1
ATOM 1438 N N . ILE A 1 187 ? 20.972 7.263 -33.531 1.00 89.62 187 ILE A N 1
ATOM 1439 C CA . ILE A 1 187 ? 20.167 8.190 -32.716 1.00 89.62 187 ILE A CA 1
ATOM 1440 C C . ILE A 1 187 ? 19.004 8.760 -33.532 1.00 89.62 187 ILE A C 1
ATOM 1442 O O . ILE A 1 187 ? 17.906 8.875 -32.995 1.00 89.62 187 ILE A O 1
ATOM 1446 N N . VAL A 1 188 ? 19.231 9.083 -34.810 1.00 93.25 188 VAL A N 1
ATOM 1447 C CA . VAL A 1 188 ? 18.168 9.562 -35.708 1.00 93.25 188 VAL A CA 1
ATOM 1448 C C . VAL A 1 188 ? 17.130 8.462 -35.926 1.00 93.25 188 VAL A C 1
ATOM 1450 O O . VAL A 1 188 ? 15.954 8.695 -35.683 1.00 93.25 188 VAL A O 1
ATOM 1453 N N . ILE A 1 189 ? 17.573 7.241 -36.251 1.00 88.44 189 ILE A N 1
ATOM 1454 C CA . ILE A 1 189 ? 16.681 6.081 -36.439 1.00 88.44 189 ILE A CA 1
ATOM 1455 C C . ILE A 1 189 ? 15.836 5.815 -35.186 1.00 88.44 189 ILE A C 1
ATOM 1457 O O . ILE A 1 189 ? 14.632 5.603 -35.281 1.00 88.44 189 ILE A O 1
ATOM 1461 N N . TYR A 1 190 ? 16.452 5.843 -34.002 1.00 88.75 190 TYR A N 1
ATOM 1462 C CA . TYR A 1 190 ? 15.728 5.684 -32.741 1.00 88.75 190 TYR A CA 1
ATOM 1463 C C . TYR A 1 190 ? 14.688 6.794 -32.528 1.00 88.75 190 TYR A C 1
ATOM 1465 O O . TYR A 1 190 ? 13.593 6.509 -32.056 1.00 88.75 190 TYR A O 1
ATOM 1473 N N . GLY A 1 191 ? 15.023 8.045 -32.864 1.00 87.00 191 GLY A N 1
ATOM 1474 C CA . GLY A 1 191 ? 14.099 9.175 -32.762 1.00 87.00 191 GLY A CA 1
ATOM 1475 C C . GLY A 1 191 ? 12.880 9.023 -33.671 1.00 87.00 191 GLY A C 1
ATOM 1476 O O . GLY A 1 191 ? 11.759 9.207 -33.205 1.00 87.00 191 GLY A O 1
ATOM 1477 N N . ASP A 1 192 ? 13.096 8.622 -34.924 1.00 92.19 192 ASP A N 1
ATOM 1478 C CA . ASP A 1 192 ? 12.020 8.405 -35.897 1.00 92.19 192 ASP A CA 1
ATOM 1479 C C . ASP A 1 192 ? 11.092 7.254 -35.465 1.00 92.19 192 ASP A C 1
ATOM 1481 O O . ASP A 1 192 ? 9.869 7.388 -35.513 1.00 92.19 192 ASP A O 1
ATOM 1485 N N . LEU A 1 193 ? 11.663 6.138 -34.987 1.00 82.69 193 LEU A N 1
ATOM 1486 C CA . LEU A 1 193 ? 10.891 5.008 -34.455 1.00 82.69 193 LEU A CA 1
ATOM 1487 C C . LEU A 1 193 ? 10.084 5.405 -33.218 1.00 82.69 193 LEU A C 1
ATOM 1489 O O . LEU A 1 193 ? 8.913 5.052 -33.112 1.00 82.69 193 LEU A O 1
ATOM 1493 N N . LEU A 1 194 ? 10.694 6.150 -32.292 1.00 85.62 194 LEU A N 1
ATOM 1494 C CA . LEU A 1 194 ? 10.011 6.606 -31.086 1.00 85.62 194 LEU A CA 1
ATOM 1495 C C . LEU A 1 194 ? 8.801 7.472 -31.442 1.00 85.62 194 LEU A C 1
ATOM 1497 O O . LEU A 1 194 ? 7.712 7.213 -30.943 1.00 85.62 194 LEU A O 1
ATOM 1501 N N . GLN A 1 195 ? 8.978 8.444 -32.339 1.00 86.94 195 GLN A N 1
ATOM 1502 C CA . GLN A 1 195 ? 7.888 9.312 -32.771 1.00 86.94 195 GLN A CA 1
ATOM 1503 C C . GLN A 1 195 ? 6.756 8.511 -33.431 1.00 86.94 195 GLN A C 1
ATOM 1505 O O . GLN A 1 195 ? 5.587 8.726 -33.121 1.00 86.94 195 GLN A O 1
ATOM 1510 N N . MET A 1 196 ? 7.092 7.565 -34.311 1.00 86.56 196 MET A N 1
ATOM 1511 C CA . MET A 1 196 ? 6.105 6.710 -34.973 1.00 86.56 196 MET A CA 1
ATOM 1512 C C . MET A 1 196 ? 5.272 5.909 -33.962 1.00 86.56 196 MET A C 1
ATOM 1514 O O . MET A 1 196 ? 4.047 5.853 -34.083 1.00 86.56 196 MET A O 1
ATOM 1518 N N . TYR A 1 197 ? 5.916 5.314 -32.955 1.00 81.44 197 TYR A N 1
ATOM 1519 C CA . TYR A 1 197 ? 5.213 4.541 -31.932 1.00 81.44 197 TYR A CA 1
ATOM 1520 C C . TYR A 1 197 ? 4.414 5.413 -30.964 1.00 81.44 197 TYR A C 1
ATOM 1522 O O . TYR A 1 197 ? 3.303 5.041 -30.601 1.00 81.44 197 TYR A O 1
ATOM 1530 N N . GLU A 1 198 ? 4.904 6.603 -30.613 1.00 79.31 198 GLU A N 1
ATOM 1531 C CA . GLU A 1 198 ? 4.132 7.578 -29.833 1.00 79.31 198 GLU A CA 1
ATOM 1532 C C . GLU A 1 198 ? 2.855 8.019 -30.575 1.00 79.31 198 GLU A C 1
ATOM 1534 O O . GLU A 1 198 ? 1.784 8.133 -29.972 1.00 79.31 198 GLU A O 1
ATOM 1539 N N . GLU A 1 199 ? 2.936 8.231 -31.893 1.00 80.69 199 GLU A N 1
ATOM 1540 C CA . GLU A 1 199 ? 1.779 8.549 -32.739 1.00 80.69 199 GLU A CA 1
ATOM 1541 C C . GLU A 1 199 ? 0.795 7.369 -32.841 1.00 80.69 199 GLU A C 1
ATOM 1543 O O . GLU A 1 199 ? -0.428 7.565 -32.815 1.00 80.69 199 GLU A O 1
ATOM 1548 N N . GLU A 1 200 ? 1.301 6.137 -32.924 1.00 78.19 200 GLU A N 1
ATOM 1549 C CA . GLU A 1 200 ? 0.474 4.931 -32.927 1.00 78.19 200 GLU A CA 1
ATOM 1550 C C . GLU A 1 200 ? -0.242 4.718 -31.586 1.00 78.19 200 GLU A C 1
ATOM 1552 O O . GLU A 1 200 ? -1.461 4.510 -31.578 1.00 78.19 200 GLU A O 1
ATOM 1557 N N . ASP A 1 201 ? 0.465 4.857 -30.465 1.00 69.56 201 ASP A N 1
ATOM 1558 C CA . ASP A 1 201 ? -0.108 4.788 -29.119 1.00 69.56 201 ASP A CA 1
ATOM 1559 C C . ASP A 1 201 ? -1.182 5.863 -28.917 1.00 69.56 201 ASP A C 1
ATOM 1561 O O . ASP A 1 201 ? -2.246 5.584 -28.348 1.00 69.56 201 ASP A O 1
ATOM 1565 N N . TYR A 1 202 ? -0.963 7.070 -29.457 1.00 68.75 202 TYR A N 1
ATOM 1566 C CA . TYR A 1 202 ? -1.964 8.137 -29.470 1.00 68.75 202 TYR A CA 1
ATOM 1567 C C . TYR A 1 202 ? -3.224 7.741 -30.228 1.00 68.75 202 TYR A C 1
ATOM 1569 O O . TYR A 1 202 ? -4.338 7.909 -29.720 1.00 68.75 202 TYR A O 1
ATOM 1577 N N . ARG A 1 203 ? -3.065 7.168 -31.422 1.00 70.75 203 ARG A N 1
ATOM 1578 C CA . ARG A 1 203 ? -4.186 6.703 -32.243 1.00 70.75 203 ARG A CA 1
ATOM 1579 C C . ARG A 1 203 ? -4.961 5.567 -31.569 1.00 70.75 203 ARG A C 1
ATOM 1581 O O . ARG A 1 203 ? -6.184 5.519 -31.688 1.00 70.75 203 ARG A O 1
ATOM 1588 N N . LEU A 1 204 ? -4.266 4.667 -30.875 1.00 69.25 204 LEU A N 1
ATOM 1589 C CA . LEU A 1 204 ? -4.851 3.498 -30.211 1.00 69.25 204 LEU A CA 1
ATOM 1590 C C . LEU A 1 204 ? -5.355 3.782 -28.787 1.00 69.25 204 LEU A C 1
ATOM 1592 O O . LEU A 1 204 ? -5.979 2.913 -28.183 1.00 69.25 204 LEU A O 1
ATOM 1596 N N . GLN A 1 205 ? -5.118 4.984 -28.249 1.00 65.38 205 GLN A N 1
ATOM 1597 C CA . GLN A 1 205 ? -5.358 5.327 -26.840 1.00 65.38 205 GLN A CA 1
ATOM 1598 C C . GLN A 1 205 ? -4.658 4.376 -25.848 1.00 65.38 205 GLN A C 1
ATOM 1600 O O . GLN A 1 205 ? -5.129 4.197 -24.723 1.00 65.38 205 GLN A O 1
ATOM 1605 N N . ALA A 1 206 ? -3.529 3.781 -26.241 1.00 57.72 206 ALA A N 1
ATOM 1606 C CA . ALA A 1 206 ? -2.830 2.726 -25.503 1.00 57.72 206 ALA A CA 1
ATOM 1607 C C . ALA A 1 206 ? -1.845 3.253 -24.436 1.00 57.72 206 ALA A C 1
ATOM 1609 O O . ALA A 1 206 ? -0.938 2.544 -24.008 1.00 57.72 206 ALA A O 1
ATOM 1610 N N . PHE A 1 207 ? -2.020 4.494 -23.975 1.00 54.53 207 PHE A N 1
ATOM 1611 C CA . PHE A 1 207 ? -1.114 5.132 -23.021 1.00 54.53 207 PHE A CA 1
ATOM 1612 C C . PHE A 1 207 ? -1.056 4.395 -21.678 1.00 54.53 207 PHE A C 1
ATOM 1614 O O . PHE A 1 207 ? -2.060 4.288 -20.968 1.00 54.53 207 PHE A O 1
ATOM 1621 N N . SER A 1 208 ? 0.148 3.974 -21.287 1.00 47.53 208 SER A N 1
ATOM 1622 C CA . SER A 1 208 ? 0.440 3.361 -19.984 1.00 47.53 208 SER A CA 1
ATOM 1623 C C . SER A 1 208 ? 0.202 4.301 -18.791 1.00 47.53 208 SER A C 1
ATOM 1625 O O . SER A 1 208 ? -0.016 3.821 -17.679 1.00 47.53 208 SER A O 1
ATOM 1627 N N . ASP A 1 209 ? 0.181 5.616 -19.034 1.00 41.34 209 ASP A N 1
ATOM 1628 C CA . ASP A 1 209 ? -0.046 6.677 -18.042 1.00 41.34 209 ASP A CA 1
ATOM 1629 C C . ASP A 1 209 ? -1.527 6.991 -17.781 1.00 41.34 209 ASP A C 1
ATOM 1631 O O . ASP A 1 209 ? -1.852 7.850 -16.954 1.00 41.34 209 ASP A O 1
ATOM 1635 N N . ARG A 1 210 ? -2.471 6.295 -18.430 1.00 39.31 210 ARG A N 1
ATOM 1636 C CA . ARG A 1 210 ? -3.846 6.321 -17.928 1.00 39.31 210 ARG A CA 1
ATOM 1637 C C . ARG A 1 210 ? -3.880 5.538 -16.623 1.00 39.31 210 ARG A C 1
ATOM 1639 O O . ARG A 1 210 ? -3.579 4.347 -16.599 1.00 39.31 210 ARG A O 1
ATOM 1646 N N . VAL A 1 211 ? -4.275 6.223 -15.546 1.00 37.97 211 VAL A N 1
ATOM 1647 C CA . VAL A 1 211 ? -4.705 5.606 -14.287 1.00 37.97 211 VAL A CA 1
ATOM 1648 C C . VAL A 1 211 ? -5.525 4.371 -14.649 1.00 37.97 211 VAL A C 1
ATOM 1650 O O . VAL A 1 211 ? -6.581 4.498 -15.271 1.00 37.97 211 VAL A O 1
ATOM 1653 N N . LYS A 1 212 ? -5.020 3.176 -14.314 1.00 39.88 212 LYS A N 1
ATOM 1654 C CA . LYS A 1 212 ? -5.809 1.944 -14.371 1.00 39.88 212 LYS A CA 1
ATOM 1655 C C . LYS A 1 212 ? -6.874 2.065 -13.289 1.00 39.88 212 LYS A C 1
ATOM 1657 O O . LYS A 1 212 ? -6.700 1.560 -12.184 1.00 39.88 212 LYS A O 1
ATOM 1662 N N . ASP A 1 213 ? -7.935 2.806 -13.580 1.00 36.69 213 ASP A N 1
ATOM 1663 C CA . ASP A 1 213 ? -9.118 2.824 -12.744 1.00 36.69 213 ASP A CA 1
ATOM 1664 C C . ASP A 1 213 ? -9.804 1.472 -12.924 1.00 36.69 213 ASP A C 1
ATOM 1666 O O . ASP A 1 213 ? -10.538 1.233 -13.879 1.00 36.69 213 ASP A O 1
ATOM 1670 N N . THR A 1 214 ? -9.500 0.542 -12.026 1.00 40.50 214 THR A N 1
ATOM 1671 C CA . THR A 1 214 ? -10.088 -0.798 -12.008 1.00 40.50 214 THR A CA 1
ATOM 1672 C C . THR A 1 214 ? -11.554 -0.796 -11.562 1.00 40.50 214 THR A C 1
ATOM 1674 O O . THR A 1 214 ? -12.150 -1.868 -11.486 1.00 40.50 214 THR A O 1
ATOM 1677 N N . GLN A 1 215 ? -12.165 0.370 -11.300 1.00 39.53 215 GLN A N 1
ATOM 1678 C CA . GLN A 1 215 ? -13.625 0.508 -11.216 1.00 39.53 215 GLN A CA 1
ATOM 1679 C C . GLN A 1 215 ? -14.283 0.856 -12.557 1.00 39.53 215 GLN A C 1
ATOM 1681 O O . GLN A 1 215 ? -15.502 0.745 -12.673 1.00 39.53 215 GLN A O 1
ATOM 1686 N N . GLY A 1 216 ? -13.507 1.234 -13.573 1.00 38.28 216 GLY A N 1
ATOM 1687 C CA . GLY A 1 216 ? -13.987 1.434 -14.934 1.00 38.28 216 GLY A CA 1
ATOM 1688 C C . GLY A 1 216 ? -13.911 0.146 -15.743 1.00 38.28 216 GLY A C 1
ATOM 1689 O O . GLY A 1 216 ? -13.105 0.058 -16.664 1.00 38.28 216 GLY A O 1
ATOM 1690 N N . ASP A 1 217 ? -14.727 -0.858 -15.415 1.00 35.12 217 ASP A N 1
ATOM 1691 C CA . ASP A 1 217 ? -15.073 -1.871 -16.418 1.00 35.12 217 ASP A CA 1
ATOM 1692 C C . ASP A 1 217 ? -15.761 -1.130 -17.583 1.00 35.12 217 ASP A C 1
ATOM 1694 O O . ASP A 1 217 ? -16.798 -0.500 -17.362 1.00 35.12 217 ASP A O 1
ATOM 1698 N N . PRO A 1 218 ? -15.205 -1.117 -18.809 1.00 42.28 218 PRO A N 1
ATOM 1699 C CA . PRO A 1 218 ? -15.763 -0.374 -19.932 1.00 42.28 218 PRO A CA 1
ATOM 1700 C C . PRO A 1 218 ? -16.924 -1.143 -20.572 1.00 42.28 218 PRO A C 1
ATOM 1702 O O . PRO A 1 218 ? -17.140 -1.060 -21.783 1.00 42.28 218 PRO A O 1
ATOM 1705 N N . THR A 1 219 ? -17.712 -1.872 -19.780 1.00 44.59 219 THR A N 1
ATOM 1706 C CA . THR A 1 219 ? -19.083 -2.201 -20.154 1.00 44.59 219 THR A CA 1
ATOM 1707 C C . THR A 1 219 ? -19.902 -0.914 -20.081 1.00 44.59 219 THR A C 1
ATOM 1709 O O . THR A 1 219 ? -20.745 -0.711 -19.211 1.00 44.59 219 THR A O 1
ATOM 1712 N N . PHE A 1 220 ? -19.628 0.004 -21.015 1.00 40.66 220 PHE A N 1
ATOM 1713 C CA . PHE A 1 220 ? -20.534 1.103 -21.306 1.00 40.66 220 PHE A CA 1
ATOM 1714 C C . PHE A 1 220 ? -21.934 0.501 -21.479 1.00 40.66 220 PHE A C 1
ATOM 1716 O O . PHE A 1 220 ? -22.076 -0.471 -22.233 1.00 40.66 220 PHE A O 1
ATOM 1723 N N . PRO A 1 221 ? -22.962 1.022 -20.786 1.00 41.47 221 PRO A N 1
ATOM 1724 C CA . PRO A 1 221 ? -24.333 0.624 -21.048 1.00 41.47 221 PRO A CA 1
ATOM 1725 C C . PRO A 1 221 ? -24.593 0.835 -22.540 1.00 41.47 221 PRO A C 1
ATOM 1727 O O . PRO A 1 221 ? -24.484 1.949 -23.041 1.00 41.47 221 PRO A O 1
ATOM 1730 N N . SER A 1 222 ? -24.870 -0.246 -23.264 1.00 45.34 222 SER A N 1
ATOM 1731 C CA . SER A 1 222 ? -25.141 -0.214 -24.705 1.00 45.34 222 SER A CA 1
ATOM 1732 C C . SER A 1 222 ? -26.520 0.361 -25.038 1.00 45.34 222 SER A C 1
ATOM 1734 O O . SER A 1 222 ? -26.827 0.549 -26.211 1.00 45.34 222 SER A O 1
ATOM 1736 N N . ASP A 1 223 ? -27.313 0.685 -24.015 1.00 46.53 223 ASP A N 1
ATOM 1737 C CA . ASP A 1 223 ? -28.595 1.365 -24.137 1.00 46.53 223 ASP A CA 1
ATOM 1738 C C . ASP A 1 223 ? -28.495 2.794 -23.592 1.00 46.53 223 ASP A C 1
ATOM 1740 O O . ASP A 1 223 ? -28.432 3.031 -22.381 1.00 46.53 223 ASP A O 1
ATOM 1744 N N . ASP A 1 224 ? -28.538 3.757 -24.512 1.00 49.03 224 ASP A N 1
ATOM 1745 C CA . ASP A 1 224 ? -28.608 5.202 -24.272 1.00 49.03 224 ASP A CA 1
ATOM 1746 C C . ASP A 1 224 ? -30.014 5.637 -23.800 1.00 49.03 224 ASP A C 1
ATOM 1748 O O . ASP A 1 224 ? -30.658 6.528 -24.348 1.00 49.03 224 ASP A O 1
ATOM 1752 N N . ASN A 1 225 ? -30.539 4.969 -22.770 1.00 48.91 225 ASN A N 1
ATOM 1753 C CA . ASN A 1 225 ? -31.830 5.312 -22.159 1.00 48.91 225 ASN A CA 1
ATOM 1754 C C . ASN A 1 225 ? -31.693 6.379 -21.054 1.00 48.91 225 ASN A C 1
ATOM 1756 O O . ASN A 1 225 ? -32.689 6.836 -20.489 1.00 48.91 225 ASN A O 1
ATOM 1760 N N . PHE A 1 226 ? -30.465 6.796 -20.727 1.00 43.41 226 PHE A N 1
ATOM 1761 C CA . PHE A 1 226 ? -30.219 7.829 -19.720 1.00 43.41 226 PHE A CA 1
ATOM 1762 C C . PHE A 1 226 ? -30.591 9.227 -20.236 1.00 43.41 226 PHE A C 1
ATOM 1764 O O . PHE A 1 226 ? -31.270 9.966 -19.524 1.00 43.41 226 PHE A O 1
ATOM 1771 N N . ALA A 1 227 ? -30.243 9.553 -21.487 1.00 45.56 227 ALA A N 1
ATOM 1772 C CA . ALA A 1 227 ? -30.637 10.811 -22.124 1.00 45.56 227 ALA A CA 1
ATOM 1773 C C . ALA A 1 227 ? -32.160 10.883 -22.363 1.00 45.56 227 ALA A C 1
ATOM 1775 O O . ALA A 1 227 ? -32.801 11.870 -22.010 1.00 45.56 227 ALA A O 1
ATOM 1776 N N . LEU A 1 228 ? -32.769 9.790 -22.842 1.00 47.53 228 LEU A N 1
ATOM 1777 C CA . LEU A 1 228 ? -34.215 9.703 -23.108 1.00 47.53 228 LEU A CA 1
ATOM 1778 C C . LEU A 1 228 ? -35.105 9.800 -21.855 1.00 47.53 228 LEU A C 1
ATOM 1780 O O . LEU A 1 228 ? -36.283 10.118 -21.971 1.00 47.53 228 LEU A O 1
ATOM 1784 N N . SER A 1 229 ? -34.574 9.520 -20.661 1.00 46.50 229 SER A N 1
ATOM 1785 C CA . SER A 1 229 ? -35.340 9.608 -19.405 1.00 46.50 229 SER A CA 1
ATOM 1786 C C . SER A 1 229 ? -35.351 11.004 -18.772 1.00 46.50 229 SER A C 1
ATOM 1788 O O . SER A 1 229 ? -36.094 11.219 -17.814 1.00 46.50 229 SER A O 1
ATOM 1790 N N . HIS A 1 230 ? -34.553 11.941 -19.296 1.00 41.09 230 HIS A N 1
ATOM 1791 C CA . HIS A 1 230 ? -34.443 13.311 -18.783 1.00 41.09 230 HIS A CA 1
ATOM 1792 C C . HIS A 1 230 ? -34.954 14.382 -19.758 1.00 41.09 230 HIS A C 1
ATOM 1794 O O . HIS A 1 230 ? -35.219 15.498 -19.316 1.00 41.09 230 HIS A O 1
ATOM 1800 N N . ASP A 1 231 ? -35.188 14.029 -21.025 1.00 44.12 231 ASP A N 1
ATOM 1801 C CA . ASP A 1 231 ? -35.952 14.847 -21.972 1.00 44.12 231 ASP A CA 1
ATOM 1802 C C . ASP A 1 231 ? -37.432 14.433 -21.940 1.00 44.12 231 ASP A C 1
ATOM 1804 O O . ASP A 1 231 ? -37.930 13.691 -22.787 1.00 44.12 231 ASP A O 1
ATOM 1808 N N . VAL A 1 232 ? -38.140 14.907 -20.914 1.00 39.56 232 VAL A N 1
ATOM 1809 C CA . VAL A 1 232 ? -39.607 14.950 -20.891 1.00 39.56 232 VAL A CA 1
ATOM 1810 C C . VAL A 1 232 ? -40.018 16.417 -21.009 1.00 39.56 232 VAL A C 1
ATOM 1812 O O . VAL A 1 232 ? -39.796 17.190 -20.075 1.00 39.56 232 VAL A O 1
ATOM 1815 N N . GLU A 1 233 ? -40.598 16.789 -22.155 1.00 42.03 233 GLU A N 1
ATOM 1816 C CA . GLU A 1 233 ? -41.569 17.895 -22.237 1.00 42.03 233 GLU A CA 1
ATOM 1817 C C . GLU A 1 233 ? -42.941 17.430 -21.729 1.00 42.03 233 GLU A C 1
ATOM 1819 O O . GLU A 1 233 ? -43.353 16.294 -22.070 1.00 42.03 233 GLU A O 1
#

Sequence (233 aa):
MNAAGTVTGVGTTFTSAMVGRWMRVYYSDAIFEIDTYTGATEILLKNWTGEVVAAGTSYSIFKTIYNADALFGELHDIIYQMPLKKKSQSYFNKLDPSRLSTGSSPTDWAFAGVTSAGVIQFEIWPVPTSVISLRMDGKIKASTLGDSDSPYLPEDLIEAKALITCYELKELQQPGVGWAKKKSDQIVIYGDLLQMYEEEDYRLQAFSDRVKDTQGDPTFPSDDNFALSHDVE

pLDDT: mean 77.43, std 15.2, range [35.12, 96.38]

Foldseek 3Di:
DDAQQKEFEDPAFDDQVLAQWWKDFPVDLAIWGFHADPGRGITGTPPRRDDYHDYPTDMDTFHFKDWDPLQFLWFDFKAFPHTAAEDEPVVCCVVPVSLPQEDQDWRHKYFPDADPSRITMMGTPNTHPDDGDMDTDHDTDDDDDDPPDDDPDDPVLVVLVVLLVVLVVVCVVPPPPCSVVVNVVSVVVNVVSVVVVVVVCVVVVVDPPPDPPVVCPVPPPPDPCVVVVPPDD